Protein AF-A0A935MCR6-F1 (afdb_monomer)

pLDDT: mean 93.52, std 12.35, range [34.12, 98.81]

Structure (mmCIF, N/CA/C/O backbone):
data_AF-A0A935MCR6-F1
#
_entry.id   AF-A0A935MCR6-F1
#
loop_
_atom_site.group_PDB
_atom_site.id
_atom_site.type_symbol
_atom_site.label_atom_id
_atom_site.label_alt_id
_atom_site.label_comp_id
_atom_site.label_asym_id
_atom_site.label_entity_id
_atom_site.label_seq_id
_atom_site.pdbx_PDB_ins_code
_atom_site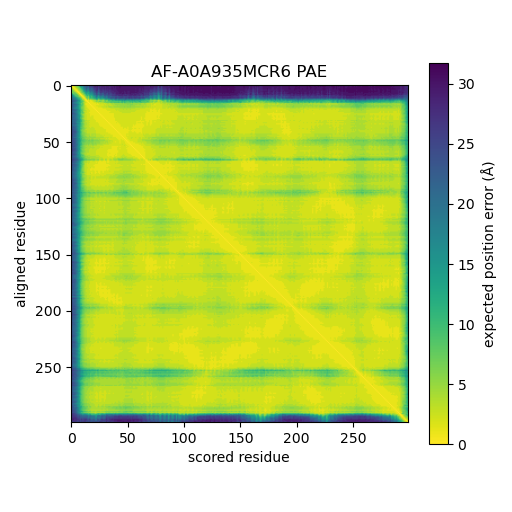.Cartn_x
_atom_site.Cartn_y
_atom_site.Cartn_z
_atom_site.occupancy
_atom_site.B_iso_or_equiv
_atom_site.auth_seq_id
_atom_site.auth_comp_id
_atom_site.auth_asym_id
_atom_site.auth_atom_id
_atom_site.pdbx_PDB_model_num
ATOM 1 N N . MET A 1 1 ? -34.757 20.351 48.598 1.00 38.97 1 MET A N 1
ATOM 2 C CA . MET A 1 1 ? -33.778 20.929 47.652 1.00 38.97 1 MET A CA 1
ATOM 3 C C . MET A 1 1 ? -32.660 19.917 47.466 1.00 38.97 1 MET A C 1
ATOM 5 O O . MET A 1 1 ? -31.858 19.755 48.370 1.00 38.97 1 MET A O 1
ATOM 9 N N . SER A 1 2 ? -32.675 19.168 46.364 1.00 40.00 2 SER A N 1
ATOM 10 C CA . SER A 1 2 ? -31.616 18.219 46.004 1.00 40.00 2 SER A CA 1
ATOM 11 C C . SER A 1 2 ? -31.017 18.695 44.687 1.00 40.00 2 SER A C 1
ATOM 13 O O . SER A 1 2 ? -31.717 18.836 43.686 1.00 40.00 2 SER A O 1
ATOM 15 N N . THR A 1 3 ? -29.747 19.061 44.753 1.00 42.31 3 THR A N 1
ATOM 16 C CA . THR A 1 3 ? -28.944 19.625 43.677 1.00 42.31 3 THR A CA 1
ATOM 17 C C . THR A 1 3 ? -28.541 18.499 42.728 1.00 42.31 3 THR A C 1
ATOM 19 O O . THR A 1 3 ? -27.714 17.659 43.070 1.00 42.31 3 THR A O 1
ATOM 22 N N . LEU A 1 4 ? -29.130 18.476 41.532 1.00 44.44 4 LEU A N 1
ATOM 23 C CA . LEU A 1 4 ? -28.637 17.685 40.407 1.00 44.44 4 LEU A CA 1
ATOM 24 C C . LEU A 1 4 ? -27.356 18.344 39.888 1.00 44.44 4 LEU A C 1
ATOM 26 O O . LEU A 1 4 ? -27.394 19.293 39.106 1.00 44.44 4 LEU A O 1
ATOM 30 N N . THR A 1 5 ? -26.208 17.852 40.339 1.00 44.12 5 THR A N 1
ATOM 31 C CA . THR A 1 5 ? -24.904 18.158 39.750 1.00 44.12 5 THR A CA 1
ATOM 32 C C . THR A 1 5 ? -24.816 17.468 38.390 1.00 44.12 5 THR A C 1
ATOM 34 O O . THR A 1 5 ? -24.338 16.347 38.251 1.00 44.12 5 THR A O 1
ATOM 37 N N . SER A 1 6 ? -25.317 18.151 37.364 1.00 44.03 6 SER A N 1
ATOM 38 C CA . SER A 1 6 ? -25.025 17.849 35.967 1.00 44.03 6 SER A CA 1
ATOM 39 C C . SER A 1 6 ? -23.536 18.103 35.722 1.00 44.03 6 SER A C 1
ATOM 41 O O . SER A 1 6 ? -23.112 19.243 35.528 1.00 44.03 6 SER A O 1
ATOM 43 N N . THR A 1 7 ? -22.725 17.048 35.725 1.00 43.50 7 THR A N 1
ATOM 44 C CA . THR A 1 7 ? -21.371 17.081 35.166 1.00 43.50 7 THR A CA 1
ATOM 45 C C . THR A 1 7 ? -21.481 17.241 33.652 1.00 43.50 7 THR A C 1
ATOM 47 O O . THR A 1 7 ? -21.531 16.257 32.917 1.00 43.50 7 THR A O 1
ATOM 50 N N . ILE A 1 8 ? -21.547 18.485 33.175 1.00 45.62 8 ILE A N 1
ATOM 51 C CA . ILE A 1 8 ? -21.357 18.797 31.758 1.00 45.62 8 ILE A CA 1
ATOM 52 C C . ILE A 1 8 ? -19.881 18.524 31.470 1.00 45.62 8 ILE A C 1
ATOM 54 O O . ILE A 1 8 ? -19.007 19.325 31.806 1.00 45.62 8 ILE A O 1
ATOM 58 N N . SER A 1 9 ? -19.584 17.346 30.922 1.00 52.16 9 SER A N 1
ATOM 59 C CA . SER A 1 9 ? -18.250 17.037 30.424 1.00 52.16 9 SER A CA 1
ATOM 60 C C . SER A 1 9 ? -17.915 18.056 29.345 1.00 52.16 9 SER A C 1
ATOM 62 O O . SER A 1 9 ? -18.601 18.145 28.327 1.00 52.16 9 SER A O 1
ATOM 64 N N . ASN A 1 10 ? -16.868 18.834 29.594 1.00 48.91 10 ASN A N 1
ATOM 65 C CA . ASN A 1 10 ? -16.360 19.884 28.724 1.00 48.91 10 ASN A CA 1
ATOM 66 C C . ASN A 1 10 ? -15.642 19.247 27.514 1.00 48.91 10 ASN A C 1
ATOM 68 O O . ASN A 1 10 ? -14.428 19.383 27.340 1.00 48.91 10 ASN A O 1
ATOM 72 N N . GLU A 1 11 ? -16.359 18.440 26.725 1.00 56.47 11 GLU A N 1
ATOM 73 C CA . GLU A 1 11 ? -15.814 17.854 25.507 1.00 56.47 11 GLU A CA 1
ATOM 74 C C . GLU A 1 11 ? -15.595 18.979 24.500 1.00 56.47 11 GLU A C 1
ATOM 76 O O . GLU A 1 11 ? -16.528 19.525 23.915 1.00 56.47 11 GLU A O 1
ATOM 81 N N . LYS A 1 12 ? -14.326 19.364 24.341 1.00 64.75 12 LYS A N 1
ATOM 82 C CA . LYS A 1 12 ? -13.881 20.349 23.354 1.00 64.75 12 LYS A CA 1
ATOM 83 C C . LYS A 1 12 ? -14.446 19.968 21.982 1.00 64.75 12 LYS A C 1
ATOM 85 O O . LYS A 1 12 ? -14.396 18.796 21.608 1.00 64.75 12 LYS A O 1
ATOM 90 N N . GLY A 1 13 ? -14.914 20.951 21.209 1.00 74.69 13 GLY A N 1
ATOM 91 C CA . GLY A 1 13 ? -15.625 20.725 19.939 1.00 74.69 13 GLY A CA 1
ATOM 92 C C . GLY A 1 13 ? -14.913 19.801 18.938 1.00 74.69 13 GLY A C 1
ATOM 93 O O . GLY A 1 13 ? -15.570 19.102 18.174 1.00 74.69 13 GLY A O 1
ATOM 94 N N . PHE A 1 14 ? -13.581 19.711 18.993 1.00 78.56 14 PHE A N 1
ATOM 95 C CA . PHE A 1 14 ? -12.801 18.778 18.177 1.00 78.56 14 PHE A CA 1
ATOM 96 C C . PHE A 1 14 ? -13.081 17.297 18.490 1.00 78.56 14 PHE A C 1
ATOM 98 O O . PHE A 1 14 ? -13.250 16.495 17.574 1.00 78.56 14 PHE A O 1
ATOM 105 N N . SER A 1 15 ? -13.194 16.925 19.768 1.00 84.00 15 SER A N 1
ATOM 106 C CA . SER A 1 15 ? -13.527 15.548 20.159 1.00 84.00 15 SER A CA 1
ATOM 107 C C . SER A 1 15 ? -14.945 15.172 19.730 1.00 84.00 15 SER A C 1
ATOM 109 O O . SER A 1 15 ? -15.177 14.046 19.293 1.00 84.00 15 SER A O 1
ATOM 111 N N . VAL A 1 16 ? -15.877 16.127 19.792 1.00 89.19 16 VAL A N 1
ATOM 112 C CA . VAL A 1 16 ? -17.258 15.947 19.317 1.00 89.19 16 VAL A CA 1
ATOM 113 C C . VAL A 1 16 ? -17.285 15.715 17.804 1.00 89.19 16 VAL A C 1
ATOM 115 O O . VAL A 1 16 ? -17.948 14.790 17.338 1.00 89.19 16 VAL A O 1
ATOM 118 N N . PHE A 1 17 ? -16.515 16.489 17.030 1.00 91.94 17 PHE A N 1
ATOM 119 C CA . PHE A 1 17 ? -16.400 16.289 15.583 1.00 91.94 17 PHE A CA 1
ATOM 120 C C . PHE A 1 17 ? -15.866 14.894 15.232 1.00 91.94 17 PHE A C 1
ATOM 122 O O . PHE A 1 17 ? -16.460 14.212 14.400 1.00 91.94 17 PHE A O 1
ATOM 129 N N . ILE A 1 18 ? -14.802 14.435 15.905 1.00 92.94 18 ILE A N 1
ATOM 130 C CA . ILE A 1 18 ? -14.232 13.095 15.684 1.00 92.94 18 ILE A CA 1
ATOM 131 C C . ILE A 1 18 ? -15.264 11.996 15.941 1.00 92.94 18 ILE A C 1
ATOM 133 O O . ILE A 1 18 ? -15.354 11.041 15.170 1.00 92.94 18 ILE A O 1
ATOM 137 N N . LYS A 1 19 ? -16.059 12.127 17.007 1.00 91.69 19 LYS A N 1
ATOM 138 C CA . LYS A 1 19 ? -17.107 11.154 17.336 1.00 91.69 19 LYS A CA 1
ATOM 139 C C . LYS A 1 19 ? -18.202 11.093 16.274 1.00 91.69 19 LYS A C 1
ATOM 141 O O . LYS A 1 19 ? -18.659 10.003 15.946 1.00 91.69 19 LYS A O 1
ATOM 146 N N . ASN A 1 20 ? -18.573 12.238 15.706 1.00 94.38 20 ASN A N 1
ATOM 147 C CA . ASN A 1 20 ? -19.617 12.320 14.684 1.00 94.38 20 ASN A CA 1
ATOM 148 C C . ASN A 1 20 ? -19.117 11.955 13.275 1.00 94.38 20 ASN A C 1
ATOM 150 O O . ASN A 1 20 ? -19.898 11.480 12.452 1.00 94.38 20 ASN A O 1
ATOM 154 N N . HIS A 1 21 ? -17.825 12.145 12.988 1.00 95.88 21 HIS A N 1
ATOM 155 C CA . HIS A 1 21 ? -17.242 11.949 11.655 1.00 95.88 21 HIS A CA 1
ATOM 156 C C . HIS A 1 21 ? -15.914 11.165 11.679 1.00 95.88 21 HIS A C 1
ATOM 158 O O . HIS A 1 21 ? -14.908 11.629 11.136 1.00 95.88 21 HIS A O 1
ATOM 164 N N . PRO A 1 22 ? -15.881 9.942 12.241 1.00 96.50 22 PRO A N 1
ATOM 165 C CA . PRO A 1 22 ? -14.632 9.238 12.534 1.00 96.50 22 PRO A CA 1
ATOM 166 C C . PRO A 1 22 ? -13.792 8.911 11.294 1.00 96.50 22 PRO A C 1
ATOM 168 O O . PRO A 1 22 ? -12.571 9.043 11.335 1.00 96.50 22 PRO A O 1
ATOM 171 N N . LEU A 1 23 ? -14.422 8.519 10.179 1.00 97.69 23 LEU A N 1
ATOM 172 C CA . LEU A 1 23 ? -13.715 8.253 8.919 1.00 97.69 23 LEU A CA 1
ATOM 173 C C . LEU A 1 23 ? -13.115 9.531 8.319 1.00 97.69 23 LEU A C 1
ATOM 175 O O . LEU A 1 23 ? -11.964 9.522 7.895 1.00 97.69 23 LEU A O 1
ATOM 179 N N . VAL A 1 24 ? -13.863 10.636 8.325 1.00 97.62 24 VAL A N 1
ATOM 180 C CA . VAL A 1 24 ? -13.385 11.925 7.800 1.00 97.62 24 VAL A CA 1
ATOM 181 C C . VAL A 1 24 ? -12.218 12.434 8.641 1.00 97.62 24 VAL A C 1
ATOM 183 O O . VAL A 1 24 ? -11.172 12.774 8.095 1.00 97.62 24 VAL A O 1
ATOM 186 N N . SER A 1 25 ? -12.354 12.426 9.971 1.00 97.81 25 SER A N 1
ATOM 187 C CA . SER A 1 25 ? -11.266 12.813 10.874 1.00 97.81 25 SER A CA 1
ATOM 188 C C . SER A 1 25 ? -10.028 11.943 10.688 1.00 97.81 25 SER A C 1
ATOM 190 O O . SER A 1 25 ? -8.916 12.462 10.674 1.00 97.81 25 SER A O 1
ATOM 192 N N . TYR A 1 26 ? -10.216 10.636 10.504 1.00 98.50 26 TYR A N 1
ATOM 193 C CA . TYR A 1 26 ? -9.127 9.712 10.223 1.00 98.50 26 TYR A CA 1
ATOM 194 C C . TYR A 1 26 ? -8.369 10.081 8.943 1.00 98.50 26 TYR A C 1
ATOM 196 O O . TYR A 1 26 ? -7.151 10.221 8.999 1.00 98.50 26 TYR A O 1
ATOM 204 N N . PHE A 1 27 ? -9.058 10.285 7.815 1.00 98.50 27 PHE A N 1
ATOM 205 C CA . PHE A 1 27 ? -8.387 10.622 6.554 1.00 98.50 27 PHE A CA 1
ATOM 206 C C . PHE A 1 27 ? -7.700 11.991 6.611 1.00 98.50 27 PHE A C 1
ATOM 208 O O . PHE A 1 27 ? -6.567 12.104 6.151 1.00 98.50 27 PHE A O 1
ATOM 215 N N . ILE A 1 28 ? -8.321 13.000 7.238 1.00 98.00 28 ILE A N 1
ATOM 216 C CA . ILE A 1 28 ? -7.693 14.317 7.450 1.00 98.00 28 ILE A CA 1
ATOM 217 C C . ILE A 1 28 ? -6.384 14.171 8.232 1.00 98.00 28 ILE A C 1
ATOM 219 O O . ILE A 1 28 ? -5.365 14.731 7.835 1.00 98.00 28 ILE A O 1
ATOM 223 N N . LEU A 1 29 ? -6.392 13.401 9.324 1.00 97.81 29 LEU A N 1
ATOM 224 C CA . LEU A 1 29 ? -5.195 13.169 10.133 1.00 97.81 29 LEU A CA 1
ATOM 225 C C . LEU A 1 29 ? -4.149 12.338 9.379 1.00 97.81 29 LEU A C 1
ATOM 227 O O . LEU A 1 29 ? -2.972 12.678 9.416 1.00 97.81 29 LEU A O 1
ATOM 231 N N . ALA A 1 30 ? -4.558 11.281 8.673 1.00 98.06 30 ALA A N 1
ATOM 232 C CA . ALA A 1 30 ? -3.647 10.410 7.931 1.00 98.06 30 ALA A CA 1
ATOM 233 C C . ALA A 1 30 ? -2.907 11.166 6.817 1.00 98.06 30 ALA A C 1
ATOM 235 O O . ALA A 1 30 ? -1.700 10.988 6.649 1.00 98.06 30 ALA A O 1
ATOM 236 N N . TYR A 1 31 ? -3.621 12.036 6.095 1.00 98.44 31 TYR A N 1
ATOM 237 C CA . TYR A 1 31 ? -3.049 12.924 5.086 1.00 98.44 31 TYR A CA 1
ATOM 238 C C . TYR A 1 31 ? -2.179 13.991 5.738 1.00 98.44 31 TYR A C 1
ATOM 240 O O . TYR A 1 31 ? -0.998 14.079 5.431 1.00 98.44 31 TYR A O 1
ATOM 248 N N . GLY A 1 32 ? -2.734 14.761 6.678 1.00 97.94 32 GLY A N 1
ATOM 249 C CA . GLY A 1 32 ? -2.037 15.890 7.288 1.00 97.94 32 GLY A CA 1
ATOM 250 C C . GLY A 1 32 ? -0.722 15.495 7.956 1.00 97.94 32 GLY A C 1
ATOM 251 O O . GLY A 1 32 ? 0.277 16.182 7.772 1.00 97.94 32 GLY A O 1
ATOM 252 N N . VAL A 1 33 ? -0.695 14.371 8.680 1.00 97.62 33 VAL A N 1
ATOM 253 C CA . VAL A 1 33 ? 0.521 13.884 9.348 1.00 97.62 33 VAL A CA 1
ATOM 254 C C . VAL A 1 33 ? 1.581 13.473 8.329 1.00 97.62 33 VAL A C 1
ATOM 256 O O . VAL A 1 33 ? 2.709 13.953 8.417 1.00 97.62 33 VAL A O 1
ATOM 259 N N . MET A 1 34 ? 1.237 12.635 7.347 1.00 96.94 34 MET A N 1
ATOM 260 C CA . MET A 1 34 ? 2.221 12.195 6.355 1.00 96.94 34 MET A CA 1
ATOM 261 C C . MET A 1 34 ? 2.715 13.368 5.497 1.00 96.94 34 MET A C 1
ATOM 263 O O . MET A 1 34 ? 3.923 13.540 5.337 1.00 96.94 34 MET A O 1
ATOM 267 N N . TRP A 1 35 ? 1.798 14.211 5.009 1.00 98.00 35 TRP A N 1
ATOM 268 C CA . TRP A 1 35 ? 2.110 15.352 4.144 1.00 98.00 35 TRP A CA 1
ATOM 269 C C . TRP A 1 35 ? 3.002 16.366 4.860 1.00 98.00 35 TRP A C 1
ATOM 271 O O . TRP A 1 35 ? 3.917 16.916 4.254 1.00 98.00 35 TRP A O 1
ATOM 281 N N . PHE A 1 36 ? 2.787 16.572 6.162 1.00 97.62 36 PHE A N 1
ATOM 282 C CA . PHE A 1 36 ? 3.664 17.397 6.985 1.00 97.62 36 PHE A CA 1
ATOM 283 C C . PHE A 1 36 ? 5.090 16.833 7.026 1.00 97.62 36 PHE A C 1
ATOM 285 O O . PHE A 1 36 ? 6.040 17.557 6.728 1.00 97.62 36 PHE A O 1
ATOM 292 N N . PHE A 1 37 ? 5.256 15.545 7.340 1.00 97.81 37 PHE A N 1
ATOM 293 C CA . PHE A 1 37 ? 6.587 14.951 7.492 1.00 97.81 37 PHE A CA 1
ATOM 294 C C . PHE A 1 37 ? 7.361 14.820 6.179 1.00 97.81 37 PHE A C 1
ATOM 296 O O . PHE A 1 37 ? 8.581 14.975 6.199 1.00 97.81 37 PHE A O 1
ATOM 303 N N . ILE A 1 38 ? 6.687 14.582 5.051 1.00 97.62 38 ILE A N 1
ATOM 304 C CA . ILE A 1 38 ? 7.342 14.492 3.736 1.00 97.62 38 ILE A CA 1
ATOM 305 C C . ILE A 1 38 ? 7.599 15.862 3.092 1.00 97.62 38 ILE A C 1
ATOM 307 O O . ILE A 1 38 ? 8.404 15.963 2.171 1.00 97.62 38 ILE A O 1
ATOM 311 N N . SER A 1 39 ? 6.959 16.933 3.580 1.00 97.81 39 SER A N 1
ATOM 312 C CA . SER A 1 39 ? 7.053 18.267 2.975 1.00 97.81 39 SER A CA 1
ATOM 313 C C . SER A 1 39 ? 8.479 18.803 2.787 1.00 97.81 39 SER A C 1
ATOM 315 O O . SER A 1 39 ? 8.701 19.412 1.743 1.00 97.81 39 SER A O 1
ATOM 317 N N . PRO A 1 40 ? 9.476 18.550 3.667 1.00 98.00 40 PRO A N 1
ATOM 318 C CA . PRO A 1 40 ? 10.849 18.969 3.394 1.00 98.00 40 PRO A CA 1
ATOM 319 C C . PRO A 1 40 ? 11.410 18.346 2.109 1.00 98.00 40 PRO A C 1
ATOM 321 O O . PRO A 1 40 ? 11.999 19.051 1.300 1.00 98.00 40 PRO A O 1
ATOM 324 N N . MET A 1 41 ? 11.155 17.058 1.858 1.00 97.94 41 MET A N 1
ATOM 325 C CA . MET A 1 41 ? 11.594 16.405 0.617 1.00 97.94 41 MET A CA 1
ATOM 326 C C . MET A 1 41 ? 10.917 17.006 -0.617 1.00 97.94 41 MET A C 1
ATOM 328 O O . MET A 1 41 ? 11.538 17.110 -1.667 1.00 97.94 41 MET A O 1
ATOM 332 N N . VAL A 1 42 ? 9.652 17.418 -0.496 1.00 97.75 42 VAL A N 1
ATOM 333 C CA . VAL A 1 42 ? 8.924 18.089 -1.584 1.00 97.75 42 VAL A CA 1
ATOM 334 C C . VAL A 1 42 ? 9.485 19.488 -1.843 1.00 97.75 42 VAL A C 1
ATOM 336 O O . VAL A 1 42 ? 9.631 19.881 -2.993 1.00 97.75 42 VAL A O 1
ATOM 339 N N . ILE A 1 43 ? 9.818 20.239 -0.791 1.00 97.81 43 ILE A N 1
ATOM 340 C CA . ILE A 1 43 ? 10.432 21.571 -0.894 1.00 97.81 43 ILE A CA 1
ATOM 341 C C . ILE A 1 43 ? 11.770 21.494 -1.640 1.00 97.81 43 ILE A C 1
ATOM 343 O O . ILE A 1 43 ? 12.019 22.324 -2.514 1.00 97.81 43 ILE A O 1
ATOM 347 N N . ASP A 1 44 ? 12.588 20.491 -1.319 1.00 96.75 44 ASP A N 1
ATOM 348 C CA . ASP A 1 44 ? 13.874 20.239 -1.976 1.00 96.75 44 ASP A CA 1
ATOM 349 C C . ASP A 1 44 ? 13.687 19.826 -3.442 1.00 96.75 44 ASP A C 1
ATOM 351 O O . ASP A 1 44 ? 14.284 20.413 -4.339 1.00 96.75 44 ASP A O 1
ATOM 355 N N . ALA A 1 45 ? 12.777 18.881 -3.704 1.00 95.81 45 ALA A N 1
ATOM 356 C CA . ALA A 1 45 ? 12.496 18.374 -5.048 1.00 95.81 45 ALA A CA 1
ATOM 357 C C . ALA A 1 45 ? 11.895 19.424 -5.999 1.00 95.81 45 ALA A C 1
ATOM 359 O O . ALA A 1 45 ? 12.073 19.333 -7.210 1.00 95.81 45 ALA A O 1
ATOM 360 N N . LEU A 1 46 ? 11.186 20.420 -5.460 1.00 96.19 46 LEU A N 1
ATOM 361 C CA . LEU A 1 46 ? 10.669 21.570 -6.208 1.00 96.19 46 LEU A CA 1
ATOM 362 C C . LEU A 1 46 ? 11.674 22.733 -6.296 1.00 96.19 46 LEU A C 1
ATOM 364 O O . LEU A 1 46 ? 11.301 23.815 -6.747 1.00 96.19 46 LEU A O 1
ATOM 368 N N . GLU A 1 47 ? 12.913 22.533 -5.839 1.00 96.25 47 GLU A N 1
ATOM 369 C CA . GLU A 1 47 ? 13.995 23.526 -5.837 1.00 96.25 47 GLU A CA 1
ATOM 370 C C . GLU A 1 47 ? 13.642 24.825 -5.080 1.00 96.25 47 GLU A C 1
ATOM 372 O O . GLU A 1 47 ? 14.180 25.899 -5.352 1.00 96.25 47 GLU A O 1
ATOM 377 N N . LEU A 1 48 ? 12.730 24.748 -4.100 1.00 97.00 48 LEU A N 1
ATOM 378 C CA . LEU A 1 48 ? 12.264 25.912 -3.336 1.00 97.00 48 LEU A CA 1
ATOM 379 C C . LEU A 1 48 ? 13.227 26.289 -2.204 1.00 97.00 48 LEU A C 1
ATOM 381 O O . LEU A 1 48 ? 13.372 27.468 -1.877 1.00 97.00 48 LEU A O 1
ATOM 385 N N . ALA A 1 49 ? 13.861 25.294 -1.582 1.00 97.19 49 ALA A N 1
ATOM 386 C CA . ALA A 1 49 ? 14.934 25.473 -0.611 1.00 97.19 49 ALA A CA 1
ATOM 387 C C . ALA A 1 49 ? 15.744 24.179 -0.484 1.00 97.19 49 ALA A C 1
ATOM 389 O O . ALA A 1 49 ? 15.162 23.099 -0.458 1.00 97.19 49 ALA A O 1
ATOM 390 N N . ALA A 1 50 ? 17.064 24.300 -0.332 1.00 96.00 50 ALA A N 1
ATOM 391 C CA . ALA A 1 50 ? 17.929 23.148 -0.106 1.00 96.00 50 ALA A CA 1
ATOM 392 C C . ALA A 1 50 ? 17.647 22.514 1.264 1.00 96.00 50 ALA A C 1
ATOM 394 O O . ALA A 1 50 ? 17.700 23.196 2.296 1.00 96.00 50 ALA A O 1
ATOM 395 N N . VAL A 1 51 ? 17.392 21.207 1.281 1.00 96.62 51 VAL A N 1
ATOM 396 C CA . VAL A 1 51 ? 17.148 20.447 2.511 1.00 96.62 51 VAL A CA 1
ATOM 397 C C . VAL A 1 51 ? 18.345 19.551 2.833 1.00 96.62 51 VAL A C 1
ATOM 399 O O . VAL A 1 51 ? 18.781 18.774 1.988 1.00 96.62 51 VAL A O 1
ATOM 402 N N . PRO A 1 52 ? 18.896 19.607 4.063 1.00 96.88 52 PRO A N 1
ATOM 403 C CA . PRO A 1 52 ? 19.993 18.728 4.452 1.00 96.88 52 PRO A CA 1
ATOM 404 C C . PRO A 1 52 ? 19.620 17.247 4.320 1.00 96.88 52 PRO A C 1
ATOM 406 O O . PRO A 1 52 ? 18.528 16.844 4.724 1.00 96.88 52 PRO A O 1
ATOM 409 N N . GLU A 1 53 ? 20.561 16.418 3.865 1.00 95.12 53 GLU A N 1
ATOM 410 C CA . GLU A 1 53 ? 20.355 14.975 3.657 1.00 95.12 53 GLU A CA 1
ATOM 411 C C . GLU A 1 53 ? 19.798 14.270 4.905 1.00 95.12 53 GLU A C 1
ATOM 413 O O . GLU A 1 53 ? 18.855 13.489 4.816 1.00 95.12 53 GLU A O 1
ATOM 418 N N . ALA A 1 54 ? 20.304 14.616 6.094 1.00 97.12 54 ALA A N 1
ATOM 419 C CA . ALA A 1 54 ? 19.809 14.069 7.357 1.00 97.12 54 ALA A CA 1
ATOM 420 C C . ALA A 1 54 ? 18.322 14.384 7.611 1.00 97.12 54 ALA A C 1
ATOM 422 O O . ALA A 1 54 ? 17.595 13.544 8.142 1.00 97.12 54 ALA A O 1
ATOM 423 N N . LEU A 1 55 ? 17.858 15.579 7.223 1.00 97.00 55 LEU A N 1
ATOM 424 C CA . LEU A 1 55 ? 16.450 15.958 7.334 1.00 97.00 55 LEU A CA 1
ATOM 425 C C . LEU A 1 55 ? 15.608 15.254 6.263 1.00 97.00 55 LEU A C 1
ATOM 427 O O . LEU A 1 55 ? 14.526 14.779 6.585 1.00 97.00 55 LEU A O 1
ATOM 431 N N . SER A 1 56 ? 16.121 15.111 5.038 1.00 96.19 56 SER A N 1
ATOM 432 C CA . SER A 1 56 ? 15.465 14.343 3.969 1.00 96.19 56 SER A CA 1
ATOM 433 C C . SER A 1 56 ? 15.261 12.874 4.371 1.00 96.19 56 SER A C 1
ATOM 435 O O . SER A 1 56 ? 14.149 12.347 4.304 1.00 96.19 56 SER A O 1
ATOM 437 N N . PHE A 1 57 ? 16.295 12.237 4.927 1.00 95.62 57 PHE A N 1
ATOM 438 C CA . PHE A 1 57 ? 16.207 10.875 5.454 1.00 95.62 57 PHE A CA 1
ATOM 439 C C . PHE A 1 57 ? 15.206 10.760 6.614 1.00 95.62 57 PHE A C 1
ATOM 441 O O . PHE A 1 57 ? 14.382 9.843 6.639 1.00 95.62 57 PHE A O 1
ATOM 448 N N . ALA A 1 58 ? 15.223 11.707 7.560 1.00 97.06 58 ALA A N 1
ATOM 449 C CA . ALA A 1 58 ? 14.245 11.738 8.645 1.00 97.06 58 ALA A CA 1
ATOM 450 C C . ALA A 1 58 ? 12.812 11.908 8.114 1.00 97.06 58 ALA A C 1
ATOM 452 O O . ALA A 1 58 ? 11.907 11.212 8.572 1.00 97.06 58 ALA A O 1
ATOM 453 N N . SER A 1 59 ? 12.604 12.776 7.123 1.00 96.81 59 SER A N 1
ATOM 454 C CA . SER A 1 59 ? 11.321 12.963 6.444 1.00 96.81 59 SER A CA 1
ATOM 455 C C . SER A 1 59 ? 10.827 11.686 5.775 1.00 96.81 59 SER A C 1
ATOM 457 O O . SER A 1 59 ? 9.662 11.331 5.955 1.00 96.81 59 SER A O 1
ATOM 459 N N . PHE A 1 60 ? 11.697 10.951 5.080 1.00 95.50 60 PHE A N 1
ATOM 460 C CA . PHE A 1 60 ? 11.360 9.653 4.493 1.00 95.50 60 PHE A CA 1
ATOM 461 C C . PHE A 1 60 ? 10.901 8.649 5.561 1.00 95.50 60 PHE A C 1
ATOM 463 O O . PHE A 1 60 ? 9.814 8.079 5.455 1.00 95.50 60 PHE A O 1
ATOM 470 N N . VAL A 1 61 ? 11.682 8.473 6.632 1.00 95.31 61 VAL A N 1
ATOM 471 C CA . VAL A 1 61 ? 11.359 7.517 7.706 1.00 95.31 61 VAL A CA 1
ATOM 472 C C . VAL A 1 61 ? 10.066 7.904 8.427 1.00 95.31 61 VAL A C 1
ATOM 474 O O . VAL A 1 61 ? 9.194 7.061 8.640 1.00 95.31 61 VAL A O 1
ATOM 477 N N . LEU A 1 62 ? 9.919 9.179 8.796 1.00 96.12 62 LEU A N 1
ATOM 478 C CA . LEU A 1 62 ? 8.761 9.666 9.542 1.00 96.12 62 LEU A CA 1
ATOM 479 C C . LEU A 1 62 ? 7.493 9.627 8.692 1.00 96.12 62 LEU A C 1
ATOM 481 O O . LEU A 1 62 ? 6.475 9.161 9.183 1.00 96.12 62 LEU A O 1
ATOM 485 N N . SER A 1 63 ? 7.537 10.042 7.426 1.00 95.38 63 SER A N 1
ATOM 486 C CA . SER A 1 63 ? 6.363 9.979 6.539 1.00 95.38 63 SER A CA 1
ATOM 487 C C . SER A 1 63 ? 5.922 8.546 6.226 1.00 95.38 63 SER A C 1
ATOM 489 O O . SER A 1 63 ? 4.726 8.291 6.104 1.00 95.38 63 SER A O 1
ATOM 491 N N . SER A 1 64 ? 6.865 7.599 6.180 1.00 92.75 64 SER A N 1
ATOM 492 C CA . SER A 1 64 ? 6.581 6.174 5.957 1.00 92.75 64 SER A CA 1
ATOM 493 C C . SER A 1 64 ? 5.992 5.464 7.186 1.00 92.75 64 SER A C 1
ATOM 495 O O . SER A 1 64 ? 5.355 4.420 7.061 1.00 92.75 64 SER A O 1
ATOM 497 N N . LEU A 1 65 ? 6.214 6.001 8.390 1.00 92.19 65 LEU A N 1
ATOM 498 C CA . LEU A 1 65 ? 5.745 5.420 9.656 1.00 92.19 65 LEU A CA 1
ATOM 499 C C . LEU A 1 65 ? 4.544 6.157 10.255 1.00 92.19 65 LEU A C 1
ATOM 501 O O . LEU A 1 65 ? 3.722 5.563 10.960 1.00 92.19 65 LEU A O 1
ATOM 505 N N . LEU A 1 66 ? 4.471 7.466 10.026 1.00 88.31 66 LEU A N 1
ATOM 506 C CA . LEU A 1 66 ? 3.539 8.380 10.661 1.00 88.31 66 LEU A CA 1
ATOM 507 C C . LEU A 1 66 ? 2.543 8.877 9.616 1.00 88.31 66 LEU A C 1
ATOM 509 O O . LEU A 1 66 ? 2.863 9.628 8.702 1.00 88.31 66 LEU A O 1
ATOM 513 N N . GLY A 1 67 ? 1.295 8.465 9.786 1.00 89.50 67 GLY A N 1
ATOM 514 C CA . GLY A 1 67 ? 0.189 8.873 8.934 1.00 89.50 67 GLY A CA 1
ATOM 515 C C . GLY A 1 67 ? -1.023 8.006 9.245 1.00 89.50 67 GLY A C 1
ATOM 516 O O . GLY A 1 67 ? -1.676 8.250 10.265 1.00 89.50 67 GLY A O 1
ATOM 517 N N . PRO A 1 68 ? -1.308 6.960 8.453 1.00 97.44 68 PRO A N 1
ATOM 518 C CA . PRO A 1 68 ? -2.490 6.122 8.639 1.00 97.44 68 PRO A CA 1
ATOM 519 C C . PRO A 1 68 ? -2.549 5.440 10.012 1.00 97.44 68 PRO A C 1
ATOM 521 O O . PRO A 1 68 ? -3.582 5.509 10.679 1.00 97.44 68 PRO A O 1
ATOM 524 N N . THR A 1 69 ? -1.468 4.810 10.480 1.00 97.12 69 THR A N 1
ATOM 525 C CA . THR A 1 69 ? -1.469 4.120 11.781 1.00 97.12 69 THR A CA 1
ATOM 526 C C . THR A 1 69 ? -1.650 5.097 12.941 1.00 97.12 69 THR A C 1
ATOM 528 O O . THR A 1 69 ? -2.495 4.873 13.809 1.00 97.12 69 THR A O 1
ATOM 531 N N . VAL A 1 70 ? -0.928 6.221 12.944 1.00 96.81 70 VAL A N 1
ATOM 532 C CA . VAL A 1 70 ? -1.048 7.252 13.993 1.00 96.81 70 VAL A CA 1
ATOM 533 C C . VAL A 1 70 ? -2.460 7.836 14.029 1.00 96.81 70 VAL A C 1
ATOM 535 O O . VAL A 1 70 ? -3.054 7.932 15.105 1.00 96.81 70 VAL A O 1
ATOM 538 N N . ALA A 1 71 ? -3.034 8.157 12.867 1.00 98.12 71 ALA A N 1
ATOM 539 C CA . ALA A 1 71 ? -4.407 8.636 12.761 1.00 98.12 71 ALA A CA 1
ATOM 540 C C . ALA A 1 71 ? -5.412 7.615 13.317 1.00 98.12 71 ALA A C 1
ATOM 542 O O . ALA A 1 71 ? -6.321 7.984 14.062 1.00 98.12 71 ALA A O 1
ATOM 543 N N . ALA A 1 72 ? -5.226 6.324 13.022 1.00 98.00 72 ALA A N 1
ATOM 544 C CA . ALA A 1 72 ? -6.075 5.266 13.560 1.00 98.00 72 ALA A CA 1
ATOM 545 C C . ALA A 1 72 ? -5.989 5.168 15.083 1.00 98.00 72 ALA A C 1
ATOM 547 O O . ALA A 1 72 ? -7.030 5.092 15.736 1.00 98.00 72 ALA A O 1
ATOM 548 N N . PHE A 1 73 ? -4.790 5.211 15.668 1.00 98.06 73 PHE A N 1
ATOM 549 C CA . PHE A 1 73 ? -4.628 5.211 17.124 1.00 98.06 73 PHE A CA 1
ATOM 550 C C . PHE A 1 73 ? -5.257 6.441 17.770 1.00 98.06 73 PHE A C 1
ATOM 552 O O . PHE A 1 73 ? -5.961 6.301 18.770 1.00 98.06 73 PHE A O 1
ATOM 559 N N . TRP A 1 74 ? -5.062 7.622 17.182 1.00 97.19 74 TRP A N 1
ATOM 560 C CA . TRP A 1 74 ? -5.630 8.863 17.696 1.00 97.19 74 TRP A CA 1
ATOM 561 C C . TRP A 1 74 ? -7.156 8.814 17.706 1.00 97.19 74 TRP A C 1
ATOM 563 O O . TRP A 1 74 ? -7.782 9.005 18.750 1.00 97.19 74 TRP A O 1
ATOM 573 N N . VAL A 1 75 ? -7.770 8.523 16.557 1.00 98.12 75 VAL A N 1
ATOM 574 C CA . VAL A 1 75 ? -9.231 8.480 16.438 1.00 98.12 75 VAL A CA 1
ATOM 575 C C . VAL A 1 75 ? -9.802 7.363 17.310 1.00 98.12 75 VAL A C 1
ATOM 577 O O . VAL A 1 75 ? -10.758 7.595 18.043 1.00 98.12 75 VAL A O 1
ATOM 580 N N . THR A 1 76 ? -9.178 6.183 17.331 1.00 97.75 76 THR A N 1
ATOM 581 C CA . THR A 1 76 ? -9.593 5.088 18.225 1.00 97.75 76 THR A CA 1
ATOM 582 C C . THR A 1 76 ? -9.499 5.494 19.696 1.00 97.75 76 THR A C 1
ATOM 584 O O . THR A 1 76 ? -10.398 5.180 20.468 1.00 97.75 76 THR A O 1
ATOM 587 N N . GLY A 1 77 ? -8.464 6.232 20.100 1.00 97.19 77 GLY A N 1
ATOM 588 C CA . GLY A 1 77 ? -8.326 6.741 21.464 1.00 97.19 77 GLY A CA 1
ATOM 589 C C . GLY A 1 77 ? -9.445 7.706 21.864 1.00 97.19 77 GLY A C 1
ATOM 590 O O . GLY A 1 77 ? -9.904 7.661 23.002 1.00 97.19 77 GLY A O 1
ATOM 591 N N . VAL A 1 78 ? -9.928 8.534 20.933 1.00 96.56 78 VAL A N 1
ATOM 592 C CA . VAL A 1 78 ? -11.064 9.446 21.170 1.00 96.56 78 VAL A CA 1
ATOM 593 C C . VAL A 1 78 ? -12.400 8.698 21.231 1.00 96.56 78 VAL A C 1
ATOM 595 O O . VAL A 1 78 ? -13.257 9.050 22.040 1.00 96.56 78 VAL A O 1
ATOM 598 N N . LEU A 1 79 ? -12.588 7.676 20.392 1.00 95.50 79 LEU A N 1
ATOM 599 C CA . LEU A 1 79 ? -13.840 6.913 20.312 1.00 95.50 79 LEU A CA 1
ATOM 600 C C . LEU A 1 79 ? -13.984 5.872 21.429 1.00 95.50 79 LEU A C 1
ATOM 602 O O . LEU A 1 79 ? -15.057 5.707 21.999 1.00 95.50 79 LEU A O 1
ATOM 606 N N . GLU A 1 80 ? -12.907 5.143 21.708 1.00 95.12 80 GLU A N 1
ATOM 607 C CA . GLU A 1 80 ? -12.917 3.886 22.465 1.00 95.12 80 GLU A CA 1
ATOM 608 C C . GLU A 1 80 ? -11.917 3.894 23.638 1.00 95.12 80 GLU A C 1
ATOM 610 O O . GLU A 1 80 ? -11.767 2.896 24.349 1.00 95.12 80 GLU A O 1
ATOM 615 N N . GLY A 1 81 ? -11.202 5.004 23.846 1.00 96.06 81 GLY A N 1
ATOM 616 C CA . GLY A 1 81 ? -10.246 5.156 24.936 1.00 96.06 81 GLY A CA 1
AT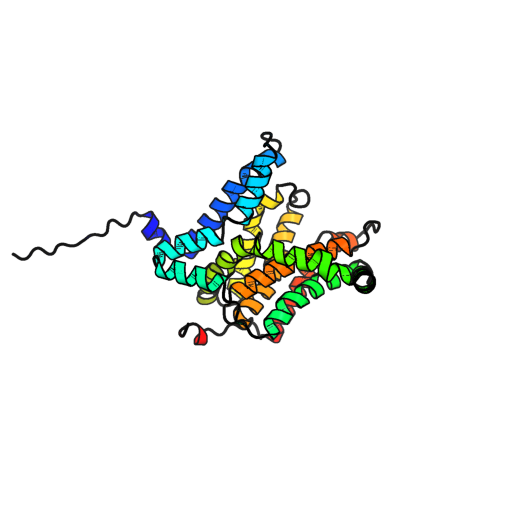OM 617 C C . GLY A 1 81 ? -9.037 4.220 24.840 1.00 96.06 81 GLY A C 1
ATOM 618 O O . GLY A 1 81 ? -8.641 3.732 23.777 1.00 96.06 81 GLY A O 1
ATOM 619 N N . LYS A 1 82 ? -8.422 3.962 26.000 1.00 96.06 82 LYS A N 1
ATOM 620 C CA . LYS A 1 82 ? -7.216 3.124 26.111 1.00 96.06 82 LYS A CA 1
ATOM 621 C C . LYS A 1 82 ? -7.455 1.680 25.674 1.00 96.06 82 LYS A C 1
ATOM 623 O O . LYS A 1 82 ? -6.548 1.067 25.113 1.00 96.06 82 LYS A O 1
ATOM 628 N N . ASP A 1 83 ? -8.649 1.143 25.903 1.00 96.88 83 ASP A N 1
ATOM 629 C CA . ASP A 1 83 ? -8.954 -0.247 25.568 1.00 96.88 83 ASP A CA 1
ATOM 630 C C . ASP A 1 83 ? -9.088 -0.454 24.057 1.00 96.88 83 ASP A C 1
ATOM 632 O O . ASP A 1 83 ? -8.572 -1.444 23.538 1.00 96.88 83 ASP A O 1
ATOM 636 N N . GLY A 1 84 ? -9.671 0.508 23.331 1.00 95.88 84 GLY A N 1
ATOM 637 C CA . GLY A 1 84 ? -9.675 0.497 21.865 1.00 95.88 84 GLY A CA 1
ATOM 638 C C . GLY A 1 84 ? -8.268 0.542 21.275 1.00 95.88 84 GLY A C 1
ATOM 639 O O . GLY A 1 84 ? -7.919 -0.288 20.434 1.00 95.88 84 GLY A O 1
ATOM 640 N N . MET A 1 85 ? -7.411 1.439 21.777 1.00 97.50 85 MET A N 1
ATOM 641 C CA . MET A 1 85 ? -6.009 1.504 21.342 1.00 97.50 85 MET A CA 1
ATOM 642 C C . MET A 1 85 ? -5.264 0.192 21.620 1.00 97.50 85 MET A C 1
ATOM 644 O O . MET A 1 85 ? -4.552 -0.312 20.755 1.00 97.50 85 MET A O 1
ATOM 648 N N . ARG A 1 86 ? -5.462 -0.415 22.799 1.00 97.00 86 ARG A N 1
ATOM 649 C CA . ARG A 1 86 ? -4.879 -1.726 23.133 1.00 97.00 86 ARG A CA 1
ATOM 650 C C . ARG A 1 86 ? -5.369 -2.828 22.198 1.00 97.00 86 ARG A C 1
ATOM 652 O O . ARG A 1 86 ? -4.565 -3.668 21.793 1.00 97.00 86 ARG A O 1
ATOM 659 N N . ARG A 1 87 ? -6.658 -2.840 21.838 1.00 96.50 87 ARG A N 1
ATOM 660 C CA . ARG A 1 87 ? -7.198 -3.782 20.845 1.00 96.50 87 ARG A CA 1
ATOM 661 C C . ARG A 1 87 ? -6.537 -3.584 19.484 1.00 96.50 87 ARG A C 1
ATOM 663 O O . ARG A 1 87 ? -6.057 -4.565 18.924 1.00 96.50 87 ARG A O 1
ATOM 670 N N . LEU A 1 88 ? -6.449 -2.349 18.986 1.00 96.31 88 LEU A N 1
ATOM 671 C CA . LEU A 1 88 ? -5.801 -2.050 17.704 1.00 96.31 88 LEU A CA 1
ATOM 672 C C . LEU A 1 88 ? -4.333 -2.493 17.700 1.00 96.31 88 LEU A C 1
ATOM 674 O O . LEU A 1 88 ? -3.924 -3.222 16.800 1.00 96.31 88 LEU A O 1
ATOM 678 N N . PHE A 1 89 ? -3.578 -2.156 18.748 1.00 97.44 89 PHE A N 1
ATOM 679 C CA . PHE A 1 89 ? -2.187 -2.585 18.903 1.00 97.44 89 PHE A CA 1
ATOM 680 C C . PHE A 1 89 ? -2.042 -4.109 18.880 1.00 97.44 89 PHE A C 1
ATOM 682 O O . PHE A 1 89 ? -1.208 -4.646 18.160 1.00 97.44 89 PHE A O 1
ATOM 689 N N . ARG A 1 90 ? -2.895 -4.840 19.609 1.00 96.56 90 ARG A N 1
ATOM 690 C CA . ARG A 1 90 ? -2.868 -6.310 19.589 1.00 96.56 90 ARG A CA 1
ATOM 691 C C . ARG A 1 90 ? -3.130 -6.874 18.195 1.00 96.56 90 ARG A C 1
ATOM 693 O O . ARG A 1 90 ? -2.490 -7.856 17.832 1.00 96.56 90 ARG A O 1
ATOM 700 N N . ARG A 1 91 ? -4.036 -6.269 17.417 1.00 95.06 91 ARG A N 1
ATOM 701 C CA . ARG A 1 91 ? -4.351 -6.704 16.043 1.00 95.06 91 ARG A CA 1
ATOM 702 C C . ARG A 1 91 ? -3.162 -6.584 15.094 1.00 95.06 91 ARG A C 1
ATOM 704 O O . ARG A 1 91 ? -3.051 -7.396 14.180 1.00 95.06 91 ARG A O 1
ATOM 711 N N . MET A 1 92 ? -2.250 -5.646 15.349 1.00 95.50 92 MET A N 1
ATOM 712 C CA . MET A 1 92 ? -1.008 -5.508 14.582 1.00 95.50 92 MET A CA 1
ATOM 713 C C . MET A 1 92 ? -0.094 -6.727 14.719 1.00 95.50 92 MET A C 1
ATOM 715 O O . MET A 1 92 ? 0.705 -6.951 13.833 1.00 95.50 92 MET A O 1
ATOM 719 N N . PHE A 1 93 ? -0.218 -7.532 15.779 1.00 95.44 93 PHE A N 1
ATOM 720 C CA . PHE A 1 93 ? 0.658 -8.682 16.046 1.00 95.44 93 PHE A CA 1
ATOM 721 C C . PHE A 1 93 ? -0.130 -10.000 16.151 1.00 95.44 93 PHE A C 1
ATOM 723 O O . PHE A 1 93 ? 0.223 -10.918 16.894 1.00 95.44 93 PHE A O 1
ATOM 730 N N . GLN A 1 94 ? -1.243 -10.109 15.420 1.00 93.75 94 GLN A N 1
ATOM 731 C CA . GLN A 1 94 ? -2.054 -11.328 15.351 1.00 93.75 94 GLN A CA 1
ATOM 732 C C . GLN A 1 94 ? -1.515 -12.315 14.304 1.00 93.75 94 GLN A C 1
ATOM 734 O O . GLN A 1 94 ? -2.105 -12.526 13.251 1.00 93.75 94 GLN A O 1
ATOM 739 N N . PHE A 1 95 ? -0.426 -13.012 14.628 1.00 94.81 95 PHE A N 1
ATOM 740 C CA . PHE A 1 95 ? 0.218 -13.980 13.723 1.00 94.81 95 PHE A CA 1
ATOM 741 C C . PHE A 1 95 ? -0.624 -15.232 13.402 1.00 94.81 95 PHE A C 1
ATOM 743 O O . PHE A 1 95 ? -0.272 -16.032 12.540 1.00 94.81 95 PHE A O 1
ATOM 750 N N . ARG A 1 96 ? -1.731 -15.491 14.100 1.00 92.94 96 ARG A N 1
ATOM 751 C CA . ARG A 1 96 ? -2.529 -16.699 13.841 1.00 92.94 96 ARG A CA 1
ATOM 752 C C . ARG A 1 96 ? -3.481 -16.466 12.668 1.00 92.94 96 ARG A C 1
ATOM 754 O O . ARG A 1 96 ? -4.468 -15.750 12.802 1.00 92.94 96 ARG A O 1
ATOM 761 N N . ALA A 1 97 ? -3.205 -17.121 11.545 1.00 94.50 97 ALA A N 1
ATOM 762 C CA . ALA A 1 97 ? -4.076 -17.201 10.375 1.00 94.50 97 ALA A CA 1
ATOM 763 C C . ALA A 1 97 ? -3.994 -18.606 9.755 1.00 94.50 97 ALA A C 1
ATOM 765 O O . ALA A 1 97 ? -3.078 -19.369 10.059 1.00 94.50 97 ALA A O 1
ATOM 766 N N . GLY A 1 98 ? -4.952 -18.959 8.894 1.00 94.94 98 GLY A N 1
ATOM 767 C CA . GLY A 1 98 ? -4.873 -20.208 8.126 1.00 94.94 98 GLY A CA 1
ATOM 768 C C . GLY A 1 98 ? -3.639 -20.226 7.217 1.00 94.94 98 GLY A C 1
ATOM 769 O O . GLY A 1 98 ? -3.328 -19.208 6.601 1.00 94.94 98 GLY A O 1
ATOM 770 N N . LEU A 1 99 ? -2.953 -21.371 7.120 1.00 95.81 99 LEU A N 1
ATOM 771 C CA . LEU A 1 99 ? -1.701 -21.519 6.356 1.00 95.81 99 LEU A CA 1
ATOM 772 C C . LEU A 1 99 ? -1.838 -21.103 4.886 1.00 95.81 99 LEU A C 1
ATOM 774 O O . LEU A 1 99 ? -0.900 -20.557 4.310 1.00 95.81 99 LEU A O 1
ATOM 778 N N . GLN A 1 100 ? -3.022 -21.279 4.295 1.00 97.19 100 GLN A N 1
ATOM 779 C CA . GLN A 1 100 ? -3.301 -20.831 2.933 1.00 97.19 100 GLN A CA 1
ATOM 780 C C . GLN A 1 100 ? -3.092 -19.322 2.749 1.00 97.19 100 GLN A C 1
ATOM 782 O O . GLN A 1 100 ? -2.666 -18.898 1.682 1.00 97.19 100 GLN A O 1
ATOM 787 N N . TRP A 1 101 ? -3.336 -18.504 3.779 1.00 97.69 101 TRP A N 1
ATOM 788 C CA . TRP A 1 101 ? -3.141 -17.057 3.688 1.00 97.69 101 TRP A CA 1
ATOM 789 C C . TRP A 1 101 ? -1.667 -16.681 3.708 1.00 97.69 101 TRP A C 1
ATOM 791 O O . TRP A 1 101 ? -1.279 -15.763 3.000 1.00 97.69 101 TRP A O 1
ATOM 801 N N . TYR A 1 102 ? -0.835 -17.435 4.428 1.00 97.94 102 TYR A N 1
ATOM 802 C CA . TYR A 1 102 ? 0.615 -17.282 4.350 1.00 97.94 102 TYR A CA 1
ATOM 803 C C . TYR A 1 102 ? 1.150 -17.642 2.963 1.00 97.94 102 TYR A C 1
ATOM 805 O O . TYR A 1 102 ? 1.951 -16.899 2.407 1.00 97.94 102 TYR A O 1
ATOM 813 N N . ALA A 1 103 ? 0.655 -18.724 2.357 1.00 98.06 103 ALA A N 1
ATOM 814 C CA . ALA A 1 103 ? 0.998 -19.037 0.973 1.00 98.06 103 ALA A CA 1
ATOM 815 C C . ALA A 1 103 ? 0.566 -17.908 0.019 1.00 98.06 103 ALA A C 1
ATOM 817 O O . ALA A 1 103 ? 1.358 -17.460 -0.803 1.00 98.06 103 ALA A O 1
ATOM 818 N N . VAL A 1 104 ? -0.660 -17.395 0.170 1.00 98.31 104 VAL A N 1
ATOM 819 C CA . VAL A 1 104 ? -1.187 -16.305 -0.664 1.00 98.31 104 VAL A CA 1
ATOM 820 C C . VAL A 1 104 ? -0.334 -15.041 -0.561 1.00 98.31 104 VAL A C 1
ATOM 822 O O . VAL A 1 104 ? 0.076 -14.522 -1.593 1.00 98.31 104 VAL A O 1
ATOM 825 N N . ILE A 1 105 ? -0.040 -14.549 0.646 1.00 98.19 105 ILE A N 1
ATOM 826 C CA . ILE A 1 105 ? 0.657 -13.262 0.811 1.00 98.19 105 ILE A CA 1
ATOM 827 C C . ILE A 1 105 ? 2.111 -13.286 0.338 1.00 98.19 105 ILE A C 1
ATOM 829 O O . ILE A 1 105 ? 2.606 -12.240 -0.058 1.00 98.19 105 ILE A O 1
ATOM 833 N N . PHE A 1 106 ? 2.774 -14.447 0.321 1.00 98.25 106 PHE A N 1
ATOM 834 C CA . PHE A 1 106 ? 4.138 -14.564 -0.206 1.00 98.25 106 PHE A CA 1
ATOM 835 C C . PHE A 1 106 ? 4.182 -14.897 -1.701 1.00 98.25 106 PHE A C 1
ATOM 837 O O . PHE A 1 106 ? 5.015 -14.356 -2.420 1.00 98.25 106 PHE A O 1
ATOM 844 N N . ILE A 1 107 ? 3.293 -15.765 -2.191 1.00 98.44 107 ILE A N 1
ATOM 845 C CA . ILE A 1 107 ? 3.355 -16.262 -3.574 1.00 98.44 107 ILE A CA 1
ATOM 846 C C . ILE A 1 107 ? 2.647 -15.314 -4.541 1.00 98.44 107 ILE A C 1
ATOM 848 O O . ILE A 1 107 ? 3.178 -15.018 -5.609 1.00 98.44 107 ILE A O 1
ATOM 852 N N . VAL A 1 108 ? 1.449 -14.831 -4.195 1.00 98.38 108 VAL A N 1
ATOM 853 C CA . VAL A 1 108 ? 0.620 -14.057 -5.132 1.00 98.38 108 VAL A CA 1
ATOM 854 C C . VAL A 1 108 ? 1.303 -12.759 -5.575 1.00 98.38 108 VAL A C 1
ATOM 856 O O . VAL A 1 108 ? 1.299 -12.509 -6.779 1.00 98.38 108 VAL A O 1
ATOM 859 N N . PRO A 1 109 ? 1.950 -11.963 -4.698 1.00 98.38 109 PRO A N 1
ATOM 860 C CA . PRO A 1 109 ? 2.681 -10.781 -5.149 1.00 98.38 109 PRO A CA 1
ATOM 861 C C . PRO A 1 109 ? 3.802 -11.093 -6.144 1.00 98.38 109 PRO A C 1
ATOM 863 O O . PRO A 1 109 ? 3.911 -10.404 -7.154 1.00 98.38 109 PRO A O 1
ATOM 866 N N . ILE A 1 110 ? 4.587 -12.153 -5.908 1.00 98.44 110 ILE A N 1
ATOM 867 C CA . ILE A 1 110 ? 5.647 -12.585 -6.833 1.00 98.44 110 ILE A CA 1
ATOM 868 C C . ILE A 1 110 ? 5.036 -12.973 -8.180 1.00 98.44 110 ILE A C 1
ATOM 870 O O . ILE A 1 110 ? 5.505 -12.519 -9.218 1.00 98.44 110 ILE A O 1
ATOM 874 N N . VAL A 1 111 ? 3.968 -13.775 -8.174 1.00 98.38 111 VAL A N 1
ATOM 875 C CA . VAL A 1 111 ? 3.295 -14.217 -9.404 1.00 98.38 111 VAL A CA 1
ATOM 876 C C . VAL A 1 111 ? 2.749 -13.033 -10.199 1.00 98.38 111 VAL A C 1
ATOM 878 O O . VAL A 1 111 ? 2.920 -13.002 -11.415 1.00 98.38 111 VAL A O 1
ATOM 881 N N . ILE A 1 112 ? 2.126 -12.055 -9.535 1.00 98.25 112 ILE A N 1
ATOM 882 C CA . ILE A 1 112 ? 1.608 -10.852 -10.196 1.00 98.25 112 ILE A CA 1
ATOM 883 C C . ILE A 1 112 ? 2.757 -10.065 -10.821 1.00 98.25 112 ILE A C 1
ATOM 885 O O . ILE A 1 112 ? 2.734 -9.834 -12.023 1.00 98.25 112 ILE A O 1
ATOM 889 N N . TRP A 1 113 ? 3.767 -9.682 -10.038 1.00 98.19 113 TRP A N 1
ATOM 890 C CA . TRP A 1 113 ? 4.835 -8.807 -10.520 1.00 98.19 113 TRP A CA 1
ATOM 891 C C . TRP A 1 113 ? 5.752 -9.498 -11.531 1.00 98.19 113 TRP A C 1
ATOM 893 O O . TRP A 1 113 ? 5.874 -9.044 -12.669 1.00 98.19 113 TRP A O 1
ATOM 903 N N . VAL A 1 114 ? 6.336 -10.640 -11.169 1.00 98.38 114 VAL A N 1
ATOM 904 C CA . VAL A 1 114 ? 7.268 -11.365 -12.043 1.00 98.38 114 VAL A CA 1
ATOM 905 C C . VAL A 1 114 ? 6.542 -11.900 -13.277 1.00 98.38 114 VAL A C 1
ATOM 907 O O . VAL A 1 114 ? 7.098 -11.862 -14.373 1.00 98.38 114 VAL A O 1
ATOM 910 N N . GLY A 1 115 ? 5.293 -12.358 -13.139 1.00 98.12 115 GLY A N 1
ATOM 911 C CA . GLY A 1 115 ? 4.487 -12.830 -14.265 1.00 98.12 115 GLY A CA 1
ATOM 912 C C . GLY A 1 115 ? 4.105 -11.708 -15.232 1.00 98.12 115 GLY A C 1
ATOM 913 O O . GLY A 1 115 ? 4.280 -11.861 -16.440 1.00 98.12 115 GLY A O 1
ATOM 914 N N . ALA A 1 116 ? 3.648 -10.565 -14.717 1.00 97.69 116 ALA A N 1
ATOM 915 C CA . ALA A 1 116 ? 3.269 -9.419 -15.539 1.00 97.69 116 ALA A CA 1
ATOM 916 C C . ALA A 1 116 ? 4.468 -8.834 -16.297 1.00 97.69 116 ALA A C 1
ATOM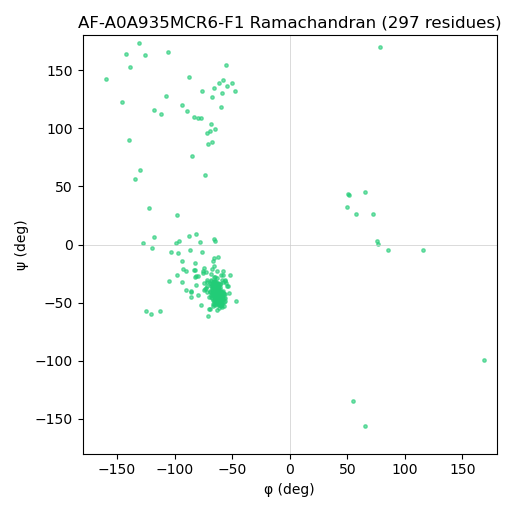 918 O O . ALA A 1 116 ? 4.383 -8.585 -17.499 1.00 97.69 116 ALA A O 1
ATOM 919 N N . TYR A 1 117 ? 5.616 -8.700 -15.633 1.00 97.75 117 TYR A N 1
ATOM 920 C CA . TYR A 1 117 ? 6.832 -8.241 -16.298 1.00 97.75 117 TYR A CA 1
ATOM 921 C C . TYR A 1 117 ? 7.412 -9.313 -17.229 1.00 97.75 117 TYR A C 1
ATOM 923 O O . TYR A 1 117 ? 7.938 -8.994 -18.290 1.00 97.75 117 TYR A O 1
ATOM 931 N N . SER A 1 118 ? 7.235 -10.601 -16.934 1.00 97.88 118 SER A N 1
ATOM 932 C CA . SER A 1 118 ? 7.603 -11.655 -17.888 1.00 97.88 118 SER A CA 1
ATOM 933 C C . SER A 1 118 ? 6.782 -11.622 -19.162 1.00 97.88 118 SER A C 1
ATOM 935 O O . SER A 1 118 ? 7.318 -11.928 -20.222 1.00 97.88 118 SER A O 1
ATOM 937 N N . PHE A 1 119 ? 5.519 -11.209 -19.098 1.00 96.19 119 PHE A N 1
ATOM 938 C CA . PHE A 1 119 ? 4.718 -11.020 -20.300 1.00 96.19 119 PHE A CA 1
ATOM 939 C C . PHE A 1 119 ? 5.325 -9.955 -21.226 1.00 96.19 119 PHE A C 1
ATOM 941 O O . PHE A 1 119 ? 5.416 -10.184 -22.430 1.00 96.19 119 PHE A O 1
ATOM 948 N N . ILE A 1 120 ? 5.799 -8.827 -20.682 1.00 96.31 120 ILE A N 1
ATOM 949 C CA . ILE A 1 120 ? 6.352 -7.744 -21.512 1.00 96.31 120 ILE A CA 1
ATOM 950 C C . ILE A 1 120 ? 7.818 -7.969 -21.917 1.00 96.31 120 ILE A C 1
ATOM 952 O O . ILE A 1 120 ? 8.217 -7.548 -22.997 1.00 96.31 120 ILE 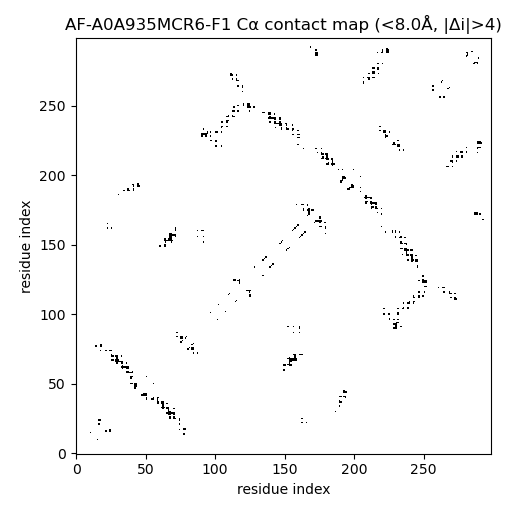A O 1
ATOM 956 N N . TYR A 1 121 ? 8.597 -8.691 -21.108 1.00 96.88 121 TYR A N 1
ATOM 957 C CA . TYR A 1 121 ? 10.005 -9.027 -21.367 1.00 96.88 121 TYR A CA 1
ATOM 958 C C . TYR A 1 121 ? 10.195 -10.438 -21.960 1.00 96.88 121 TYR A C 1
ATOM 960 O O . TYR A 1 121 ? 11.245 -11.055 -21.783 1.00 96.88 121 TYR A O 1
ATOM 968 N N . ASN A 1 122 ? 9.181 -10.985 -22.640 1.00 95.56 122 ASN A N 1
ATOM 969 C CA . ASN A 1 122 ? 9.246 -12.275 -23.344 1.00 95.56 12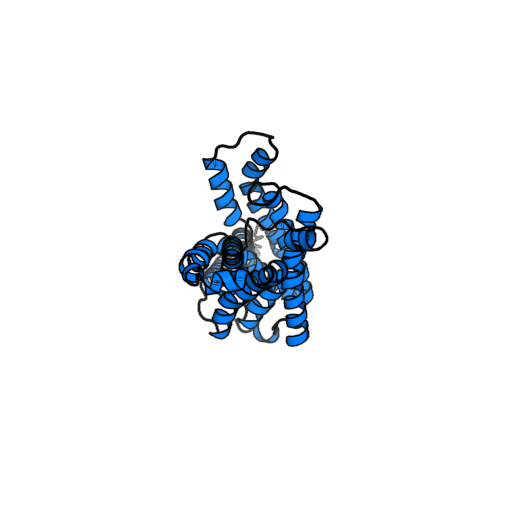2 ASN A CA 1
ATOM 970 C C . ASN A 1 122 ? 9.786 -13.447 -22.486 1.00 95.56 122 ASN A C 1
ATOM 972 O O . ASN A 1 122 ? 10.623 -14.238 -22.916 1.00 95.56 122 ASN A O 1
ATOM 976 N N . GLY A 1 123 ? 9.331 -13.537 -21.237 1.00 97.38 123 GLY A N 1
ATOM 977 C CA . GLY A 1 123 ? 9.693 -14.590 -20.286 1.00 97.38 123 GLY A CA 1
ATOM 978 C C . GLY A 1 123 ? 10.987 -14.357 -19.500 1.00 97.38 123 GLY A C 1
ATOM 979 O O . GLY A 1 123 ? 11.283 -15.153 -18.608 1.00 97.38 123 GLY A O 1
ATOM 980 N N . ALA A 1 124 ? 11.743 -13.286 -19.778 1.00 97.75 124 ALA A N 1
ATOM 981 C CA . ALA A 1 124 ? 13.068 -13.089 -19.186 1.00 97.75 124 ALA A CA 1
ATOM 982 C C . ALA A 1 124 ? 13.074 -13.019 -17.642 1.00 97.75 124 ALA A C 1
ATOM 984 O O . ALA A 1 124 ? 13.866 -13.747 -17.050 1.00 97.75 124 ALA A O 1
ATOM 985 N N . PRO A 1 125 ? 12.193 -12.269 -16.947 1.00 98.19 125 PRO A N 1
ATOM 986 C CA . PRO A 1 125 ? 12.165 -12.261 -15.483 1.00 98.19 125 PRO A CA 1
ATOM 987 C C . PRO A 1 125 ? 11.957 -13.643 -14.840 1.00 98.19 125 PRO A C 1
ATOM 989 O O . PRO A 1 125 ? 12.665 -13.982 -13.894 1.00 98.19 125 PRO A O 1
ATOM 992 N N . ILE A 1 126 ? 11.046 -14.478 -15.362 1.00 98.44 126 ILE A N 1
ATOM 993 C CA . ILE A 1 126 ? 10.885 -15.871 -14.901 1.00 98.44 126 ILE A CA 1
ATOM 994 C C . ILE A 1 126 ? 12.163 -16.680 -15.161 1.00 98.44 126 ILE A C 1
ATOM 996 O O . ILE A 1 126 ? 12.625 -17.388 -14.266 1.00 98.44 126 ILE A O 1
ATOM 1000 N N . ALA A 1 127 ? 12.756 -16.572 -16.354 1.00 98.31 127 ALA A N 1
ATOM 1001 C CA . ALA A 1 127 ? 13.997 -17.274 -16.687 1.00 98.31 127 ALA A CA 1
ATOM 1002 C C . ALA A 1 127 ? 15.157 -16.864 -15.763 1.00 98.31 127 ALA A C 1
ATOM 1004 O O . ALA A 1 127 ? 15.861 -17.724 -15.234 1.00 98.31 127 ALA A O 1
ATOM 1005 N N . ASN A 1 128 ? 15.299 -15.566 -15.498 1.00 98.19 128 ASN A N 1
ATOM 1006 C CA . ASN A 1 128 ? 16.317 -15.003 -14.618 1.00 98.19 128 ASN A CA 1
ATOM 1007 C C . ASN A 1 128 ? 16.132 -15.459 -13.167 1.00 98.19 128 ASN A C 1
ATOM 1009 O O . ASN A 1 128 ? 17.120 -15.762 -12.497 1.00 98.19 128 ASN A O 1
ATOM 1013 N N . LEU A 1 129 ? 14.885 -15.582 -12.699 1.00 98.31 129 LEU A N 1
ATOM 1014 C CA . LEU A 1 129 ? 14.585 -16.097 -11.364 1.00 98.31 129 LEU A CA 1
ATOM 1015 C C . LEU A 1 129 ? 14.907 -17.590 -11.249 1.00 98.31 129 LEU A C 1
ATOM 1017 O O . LEU A 1 129 ? 15.444 -18.021 -10.233 1.00 98.31 129 LEU A O 1
ATOM 1021 N N . MET A 1 130 ? 14.616 -18.381 -12.287 1.00 98.06 130 MET A N 1
ATOM 1022 C CA . MET A 1 130 ? 14.985 -19.802 -12.327 1.00 98.06 130 MET A CA 1
ATOM 1023 C C . MET A 1 130 ? 16.502 -20.005 -12.384 1.00 98.06 130 MET A C 1
ATOM 1025 O O . MET A 1 130 ? 17.010 -20.949 -11.784 1.00 98.06 130 MET A O 1
ATOM 1029 N N . ALA A 1 131 ? 17.225 -19.120 -13.075 1.00 98.25 131 ALA A N 1
ATOM 1030 C CA . ALA A 1 131 ? 18.684 -19.135 -13.119 1.00 98.25 131 ALA A CA 1
ATOM 1031 C C . ALA A 1 131 ? 19.317 -18.680 -11.791 1.00 98.25 131 ALA A C 1
ATOM 1033 O O . ALA A 1 131 ? 20.374 -19.182 -11.415 1.00 98.25 131 ALA A O 1
ATOM 1034 N N . ASN A 1 132 ? 18.664 -17.767 -11.062 1.00 97.69 132 ASN A N 1
ATOM 1035 C CA . ASN A 1 132 ? 19.168 -17.174 -9.819 1.00 97.69 132 ASN A CA 1
ATOM 1036 C C . ASN A 1 132 ? 18.124 -17.234 -8.685 1.00 97.69 132 ASN A C 1
ATOM 1038 O O . ASN A 1 132 ? 17.686 -16.197 -8.178 1.00 97.69 132 ASN A O 1
ATOM 1042 N N . PRO A 1 133 ? 17.729 -18.434 -8.219 1.00 97.69 133 PRO A N 1
ATOM 1043 C CA . PRO A 1 133 ? 16.694 -18.575 -7.191 1.00 97.69 133 PRO A CA 1
ATOM 1044 C C . PRO A 1 133 ? 17.119 -17.996 -5.834 1.00 97.69 133 PRO A C 1
ATOM 1046 O O . PRO A 1 133 ? 16.270 -17.700 -4.991 1.00 97.69 133 PRO A O 1
ATOM 1049 N N . SER A 1 134 ? 18.425 -17.790 -5.621 1.00 98.00 134 SER A N 1
ATOM 1050 C CA . SER A 1 134 ? 18.970 -17.120 -4.438 1.00 98.00 134 SER A CA 1
ATOM 1051 C C . SER A 1 134 ? 18.426 -15.703 -4.251 1.00 98.00 134 SER A C 1
ATOM 1053 O O . SER A 1 134 ? 18.364 -15.259 -3.108 1.00 98.00 134 SER A O 1
ATOM 1055 N N . LEU A 1 135 ? 17.939 -15.037 -5.308 1.00 98.06 135 LEU A N 1
ATOM 1056 C CA . LEU A 1 135 ? 17.288 -13.722 -5.226 1.00 98.06 135 LEU A CA 1
ATOM 1057 C C . LEU A 1 135 ? 16.040 -13.724 -4.331 1.00 98.06 135 LEU A C 1
ATOM 1059 O O . LEU A 1 135 ? 15.717 -12.709 -3.713 1.00 98.06 135 LEU A O 1
ATOM 1063 N N . LEU A 1 136 ? 15.372 -14.872 -4.164 1.00 98.31 136 LEU A N 1
ATOM 1064 C CA . LEU A 1 136 ? 14.285 -15.002 -3.189 1.00 98.31 136 LEU A CA 1
ATOM 1065 C C . LEU A 1 136 ? 14.781 -14.807 -1.746 1.00 98.31 136 LEU A C 1
ATOM 1067 O O . LEU A 1 136 ? 14.062 -14.267 -0.906 1.00 98.31 136 LEU A O 1
ATOM 1071 N N . LEU A 1 137 ? 16.012 -15.230 -1.455 1.00 98.06 137 LEU A N 1
ATOM 1072 C CA . LEU A 1 137 ? 16.624 -15.118 -0.132 1.00 98.06 137 LEU A CA 1
ATOM 1073 C C . LEU A 1 137 ? 17.456 -13.845 0.034 1.00 98.06 137 LEU A C 1
ATOM 1075 O O . LEU A 1 137 ? 17.523 -13.330 1.144 1.00 98.06 137 LEU A O 1
ATOM 1079 N N . SER A 1 138 ? 18.091 -13.341 -1.027 1.00 97.88 138 SER A N 1
ATOM 1080 C CA . SER A 1 138 ? 18.970 -12.166 -0.959 1.00 97.88 138 SER A CA 1
ATOM 1081 C C . SER A 1 138 ? 18.265 -10.841 -1.247 1.00 97.88 138 SER A C 1
ATOM 1083 O O . SER A 1 138 ? 18.766 -9.808 -0.816 1.00 97.88 138 SER A O 1
ATOM 1085 N N . VAL A 1 139 ? 17.112 -10.854 -1.927 1.00 98.12 139 VAL A N 1
ATOM 1086 C CA . VAL A 1 139 ? 16.352 -9.639 -2.276 1.00 98.12 139 VAL A CA 1
ATOM 1087 C C . VAL A 1 139 ? 14.955 -9.687 -1.676 1.00 98.12 139 VAL A C 1
ATOM 1089 O O . VAL A 1 139 ? 14.608 -8.846 -0.849 1.00 98.12 139 VAL A O 1
ATOM 1092 N N . PHE A 1 140 ? 14.159 -10.699 -2.031 1.00 98.56 140 PHE A N 1
ATOM 1093 C CA . PHE A 1 140 ? 12.752 -10.742 -1.629 1.00 98.56 140 PHE A CA 1
ATOM 1094 C C . PHE A 1 140 ? 12.582 -10.852 -0.109 1.00 98.56 140 PHE A C 1
ATOM 1096 O O . PHE A 1 140 ? 11.876 -10.042 0.485 1.00 98.56 140 PHE A O 1
ATOM 1103 N N . LEU A 1 141 ? 13.245 -11.809 0.548 1.00 98.31 141 LEU A N 1
ATOM 1104 C CA . LEU A 1 141 ? 13.113 -11.981 1.997 1.00 98.31 141 LEU A CA 1
ATOM 1105 C C . LEU A 1 141 ? 13.596 -10.746 2.795 1.00 98.31 141 LEU A C 1
ATOM 1107 O O . LEU A 1 141 ? 12.834 -10.282 3.645 1.00 98.31 141 LEU A O 1
ATOM 1111 N N . PRO A 1 142 ? 14.780 -10.153 2.534 1.00 98.38 142 PRO A N 1
ATOM 1112 C CA . PRO A 1 142 ? 15.176 -8.892 3.160 1.00 98.38 142 PRO A CA 1
ATOM 1113 C C . PRO A 1 142 ? 14.191 -7.755 2.879 1.00 98.38 142 PRO A C 1
ATOM 1115 O O . PRO A 1 142 ? 13.825 -7.037 3.807 1.00 98.38 142 PRO A O 1
ATOM 1118 N N . GLY A 1 143 ? 13.699 -7.642 1.641 1.00 98.25 143 GLY A N 1
ATOM 1119 C CA . GLY A 1 143 ? 12.680 -6.665 1.259 1.00 98.25 143 GLY A CA 1
ATOM 1120 C C . GLY A 1 143 ? 11.394 -6.812 2.073 1.00 98.25 143 GLY A C 1
ATOM 1121 O O . GLY A 1 143 ? 10.858 -5.816 2.552 1.00 98.25 143 GLY A O 1
ATOM 1122 N N . VAL A 1 144 ? 10.935 -8.046 2.321 1.00 98.50 144 VAL A N 1
ATOM 1123 C CA . VAL A 1 144 ? 9.803 -8.312 3.221 1.00 98.50 144 VAL 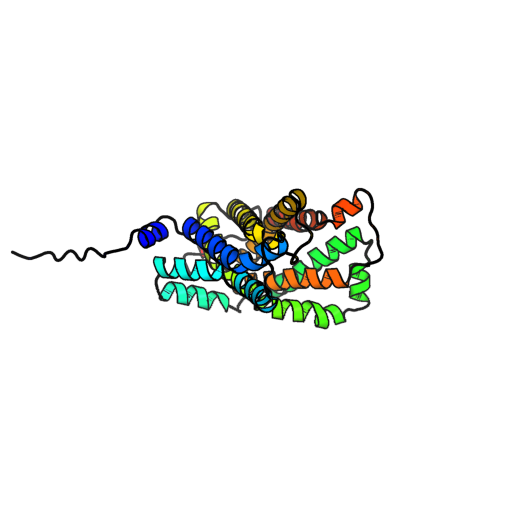A CA 1
ATOM 1124 C C . VAL A 1 144 ? 10.136 -7.843 4.632 1.00 98.50 144 VAL A C 1
ATOM 1126 O O . VAL A 1 144 ? 9.351 -7.113 5.227 1.00 98.50 144 VAL A O 1
ATOM 1129 N N . LEU A 1 145 ? 11.276 -8.253 5.194 1.00 98.25 145 LEU A N 1
ATOM 1130 C CA . LEU A 1 145 ? 11.631 -7.947 6.584 1.00 98.25 145 LEU A CA 1
ATOM 1131 C C . LEU A 1 145 ? 11.734 -6.438 6.834 1.00 98.25 145 LEU A C 1
ATOM 1133 O O . LEU A 1 145 ? 11.216 -5.952 7.839 1.00 98.25 145 LEU A O 1
ATOM 1137 N N . ILE A 1 146 ? 12.346 -5.700 5.906 1.00 96.94 146 ILE A N 1
ATOM 1138 C CA . ILE A 1 146 ? 12.399 -4.235 5.941 1.00 96.94 146 ILE A CA 1
ATOM 1139 C C . ILE A 1 146 ? 10.987 -3.670 5.769 1.00 96.94 146 ILE A C 1
ATOM 1141 O O . ILE A 1 146 ? 10.547 -2.866 6.590 1.00 96.94 146 ILE A O 1
ATOM 1145 N N . GLY A 1 147 ? 10.250 -4.165 4.770 1.00 96.75 147 GLY A N 1
ATOM 1146 C CA . GLY A 1 147 ? 8.877 -3.784 4.448 1.00 96.75 147 GLY A CA 1
ATOM 1147 C C . GLY A 1 147 ? 7.906 -3.895 5.624 1.00 96.75 147 GLY A C 1
ATOM 1148 O O . GLY A 1 147 ? 7.006 -3.064 5.752 1.00 96.75 147 GLY A O 1
ATOM 1149 N N . LEU A 1 148 ? 8.084 -4.896 6.496 1.00 96.56 148 LEU A N 1
ATOM 1150 C CA . LEU A 1 148 ? 7.280 -5.078 7.709 1.00 96.56 148 LEU A CA 1
ATOM 1151 C C . LEU A 1 148 ? 7.436 -3.902 8.672 1.00 96.56 148 LEU A C 1
ATOM 1153 O O . LEU A 1 148 ? 6.461 -3.515 9.310 1.00 96.56 148 LEU A O 1
ATOM 1157 N N . VAL A 1 149 ? 8.645 -3.350 8.782 1.00 94.12 149 VAL A N 1
ATOM 1158 C CA . VAL A 1 149 ? 8.946 -2.227 9.675 1.00 94.12 149 VAL A CA 1
ATOM 1159 C C . VAL A 1 149 ? 8.628 -0.901 8.995 1.00 94.12 149 VAL A C 1
ATOM 1161 O O . VAL A 1 149 ? 8.073 -0.019 9.638 1.00 94.12 149 VAL A O 1
ATOM 1164 N N . ILE A 1 150 ? 8.952 -0.755 7.710 1.00 92.25 150 ILE A N 1
ATOM 1165 C CA . ILE A 1 150 ? 8.727 0.459 6.922 1.00 92.25 150 ILE A CA 1
ATOM 1166 C C . ILE A 1 150 ? 8.396 0.051 5.475 1.00 92.25 150 ILE A C 1
ATOM 1168 O O . ILE A 1 150 ? 9.226 -0.606 4.850 1.00 92.25 150 ILE A O 1
ATOM 1172 N N . PRO A 1 151 ? 7.240 0.436 4.899 1.00 92.75 151 PRO A N 1
ATOM 1173 C CA . PRO A 1 151 ? 6.187 1.285 5.474 1.00 92.75 151 PRO A CA 1
ATOM 1174 C C . PRO A 1 151 ? 5.008 0.504 6.092 1.00 92.75 151 PRO A C 1
ATOM 1176 O O . PRO A 1 151 ? 4.141 1.094 6.732 1.00 92.75 151 PRO A O 1
ATOM 1179 N N . SER A 1 152 ? 4.945 -0.826 5.945 1.00 97.00 152 SER A N 1
ATOM 1180 C CA . SER A 1 152 ? 3.687 -1.585 6.097 1.00 97.00 152 SER A CA 1
ATOM 1181 C C . SER A 1 152 ? 3.007 -1.430 7.463 1.00 97.00 152 SER A C 1
ATOM 1183 O O . SER A 1 152 ? 1.784 -1.297 7.536 1.00 97.00 152 SER A O 1
ATOM 1185 N N . ILE A 1 153 ? 3.770 -1.415 8.562 1.00 96.44 153 ILE A N 1
ATOM 1186 C CA . ILE A 1 153 ? 3.225 -1.205 9.917 1.00 96.44 153 ILE A CA 1
ATOM 1187 C C . ILE A 1 153 ? 2.781 0.248 10.170 1.00 96.44 153 ILE A C 1
ATOM 1189 O O . ILE A 1 153 ? 1.918 0.492 11.014 1.00 96.44 153 ILE A O 1
ATOM 1193 N N . GLY A 1 154 ? 3.334 1.215 9.436 1.00 96.81 154 GLY A N 1
ATOM 1194 C CA . GLY A 1 154 ? 2.921 2.621 9.455 1.00 96.81 154 GLY A CA 1
ATOM 1195 C C . GLY A 1 154 ? 1.600 2.876 8.722 1.00 96.81 154 GLY A C 1
ATOM 1196 O O . GLY A 1 154 ? 0.909 3.859 9.005 1.00 96.81 154 GLY A O 1
ATOM 1197 N N . GLU A 1 155 ? 1.207 1.957 7.839 1.00 98.38 155 GLU A N 1
ATOM 1198 C CA . GLU A 1 155 ? 0.071 2.127 6.936 1.00 98.38 155 GLU A CA 1
ATOM 1199 C C . GLU A 1 155 ? -1.112 1.191 7.225 1.00 98.38 155 GLU A C 1
ATOM 1201 O O . GLU A 1 155 ? -2.235 1.636 7.477 1.00 98.38 155 GLU A O 1
ATOM 1206 N N . GLU A 1 156 ? -0.883 -0.123 7.211 1.00 98.31 156 GLU A N 1
ATOM 1207 C CA . GLU A 1 156 ? -1.948 -1.133 7.210 1.00 98.31 156 GLU A CA 1
ATOM 1208 C C . GLU A 1 156 ? -2.817 -1.172 8.480 1.00 98.31 156 GLU A C 1
ATOM 1210 O O . GLU A 1 156 ? -4.027 -1.401 8.363 1.00 98.31 156 GLU A O 1
ATOM 1215 N N . PRO A 1 157 ? -2.303 -0.898 9.696 1.00 98.12 157 PRO A N 1
ATOM 1216 C CA . PRO A 1 157 ? -3.164 -0.698 10.863 1.00 98.12 157 PRO A CA 1
ATOM 1217 C C . PRO A 1 157 ? -4.153 0.458 10.688 1.00 98.12 157 PRO A C 1
ATOM 1219 O O . PRO A 1 157 ? -5.267 0.398 11.206 1.00 98.12 157 PRO A O 1
ATOM 1222 N N . GLY A 1 158 ? -3.784 1.482 9.921 1.00 98.25 158 GLY A N 1
ATOM 1223 C CA . GLY A 1 158 ? -4.700 2.526 9.494 1.00 98.25 158 GLY A CA 1
ATOM 1224 C C . GLY A 1 158 ? -5.700 2.022 8.459 1.00 98.25 158 GLY A C 1
ATOM 1225 O O . GLY A 1 158 ? -6.909 1.998 8.703 1.00 98.25 158 GLY A O 1
ATOM 1226 N N . TRP A 1 159 ? -5.196 1.577 7.312 1.00 98.56 159 TRP A N 1
ATOM 1227 C CA . TRP A 1 159 ? -6.039 1.229 6.173 1.00 98.56 159 TRP A CA 1
ATOM 1228 C C . TRP A 1 159 ? -6.945 0.031 6.451 1.00 98.56 159 TRP A C 1
ATOM 1230 O O . TRP A 1 159 ? -8.156 0.129 6.284 1.00 98.56 159 TRP A O 1
ATOM 1240 N N . ARG A 1 160 ? -6.391 -1.088 6.923 1.00 97.94 160 ARG A N 1
ATOM 1241 C CA . ARG A 1 160 ? -7.117 -2.350 7.162 1.00 97.94 160 ARG A CA 1
ATOM 1242 C C . ARG A 1 160 ? -7.519 -2.517 8.628 1.00 97.94 160 ARG A C 1
ATOM 1244 O O . ARG A 1 160 ? -8.511 -3.182 8.927 1.00 97.94 160 ARG A O 1
ATOM 1251 N N . GLY A 1 161 ? -6.793 -1.908 9.563 1.00 96.81 161 GLY A N 1
ATOM 1252 C CA . GLY A 1 161 ? -7.150 -1.949 10.985 1.00 96.81 161 GLY A CA 1
ATOM 1253 C C . GLY A 1 161 ? -8.249 -0.962 11.387 1.00 96.81 161 GLY A C 1
ATOM 1254 O O . GLY A 1 161 ? -9.000 -1.261 12.320 1.00 96.81 161 GLY A O 1
ATOM 1255 N N . PHE A 1 162 ? -8.399 0.161 10.671 1.00 98.38 162 PHE A N 1
ATOM 1256 C CA . PHE A 1 162 ? -9.353 1.215 11.025 1.00 98.38 162 PHE A CA 1
ATOM 1257 C C . PHE A 1 162 ? -10.339 1.583 9.907 1.00 98.38 162 PHE A C 1
ATOM 1259 O O . PHE A 1 162 ? -11.550 1.515 10.142 1.00 98.38 162 PHE A O 1
ATOM 1266 N N . ALA A 1 163 ? -9.853 1.979 8.725 1.00 98.56 163 ALA A N 1
ATOM 1267 C CA . ALA A 1 163 ? -10.679 2.588 7.679 1.00 98.56 163 ALA A CA 1
ATOM 1268 C C . ALA A 1 163 ? -11.534 1.572 6.912 1.00 98.56 163 ALA A C 1
ATOM 1270 O O . ALA A 1 163 ? -12.753 1.732 6.824 1.00 98.56 163 ALA A O 1
ATOM 1271 N N . PHE A 1 164 ? -10.909 0.510 6.396 1.00 98.44 164 PHE A N 1
ATOM 1272 C CA . PHE A 1 164 ? -11.560 -0.492 5.555 1.00 98.44 164 PHE A CA 1
ATOM 1273 C C . PHE A 1 164 ? -12.777 -1.134 6.230 1.00 98.44 164 PHE A C 1
ATOM 1275 O O . PHE A 1 164 ? -13.837 -1.097 5.615 1.00 98.44 164 PHE A O 1
ATOM 1282 N N . PRO A 1 165 ? -12.721 -1.618 7.492 1.00 97.44 165 PRO A N 1
ATOM 1283 C CA . PRO A 1 165 ? -13.881 -2.263 8.117 1.00 97.44 165 PRO A CA 1
ATOM 1284 C C . PRO A 1 165 ? -15.068 -1.311 8.288 1.00 97.44 165 PRO A C 1
ATOM 1286 O O . PRO A 1 165 ? -16.221 -1.701 8.130 1.00 97.44 165 PRO A O 1
ATOM 1289 N N . ARG A 1 166 ? -14.796 -0.030 8.570 1.00 97.31 166 ARG A N 1
ATOM 1290 C CA . ARG A 1 166 ? -15.831 1.006 8.714 1.00 97.31 166 ARG A CA 1
ATOM 1291 C C . ARG A 1 166 ? -16.475 1.338 7.367 1.00 97.31 166 ARG A C 1
ATOM 1293 O O . ARG A 1 166 ? -17.698 1.392 7.284 1.00 97.31 166 ARG A O 1
ATOM 1300 N N . LEU A 1 167 ? -15.669 1.504 6.316 1.00 98.19 167 LEU A N 1
ATOM 1301 C CA . LEU A 1 167 ? -16.162 1.702 4.949 1.00 98.19 167 LEU A CA 1
ATOM 1302 C C . LEU A 1 167 ? -16.960 0.486 4.468 1.00 98.19 167 LEU A C 1
ATOM 1304 O O . LEU A 1 167 ? -18.041 0.631 3.908 1.00 98.19 167 LEU A O 1
ATOM 1308 N N . GLN A 1 168 ? -16.446 -0.714 4.718 1.00 96.62 168 GLN A N 1
ATOM 1309 C CA . GLN A 1 168 ? -17.039 -1.977 4.298 1.00 96.62 168 GLN A CA 1
ATOM 1310 C C . GLN A 1 168 ? -18.379 -2.242 4.978 1.00 96.62 168 GLN A C 1
ATOM 1312 O O . GLN A 1 168 ? -19.322 -2.642 4.299 1.00 96.62 168 GLN A O 1
ATOM 1317 N N . LYS A 1 169 ? -18.497 -1.943 6.276 1.00 95.88 169 LYS A N 1
ATOM 1318 C CA . LYS A 1 169 ? -19.769 -2.018 7.004 1.00 95.88 169 LYS A CA 1
ATOM 1319 C C . LYS A 1 169 ? -20.823 -1.057 6.442 1.00 95.88 169 LYS A C 1
ATOM 1321 O O . LYS A 1 169 ? -22.005 -1.380 6.458 1.00 95.88 169 LYS A O 1
ATOM 1326 N N . GLN A 1 170 ? -20.409 0.114 5.955 1.00 95.62 170 GLN A N 1
ATOM 1327 C CA . GLN A 1 170 ? -21.326 1.145 5.460 1.00 95.62 170 GLN A CA 1
ATOM 1328 C C . GLN A 1 170 ? -21.718 0.959 3.987 1.00 95.62 170 GLN A C 1
ATOM 1330 O O . GLN A 1 170 ? -22.870 1.192 3.629 1.00 95.62 170 GLN A O 1
ATOM 1335 N N . TYR A 1 171 ? -20.774 0.561 3.133 1.00 96.62 171 TYR A N 1
ATOM 1336 C CA . TYR A 1 171 ? -20.940 0.575 1.674 1.00 96.62 171 TYR A CA 1
ATOM 1337 C C . TYR A 1 171 ? -20.820 -0.810 1.017 1.00 96.62 171 TYR A C 1
ATOM 1339 O O . TYR A 1 171 ? -20.990 -0.940 -0.195 1.00 96.62 171 TYR A O 1
ATOM 1347 N N . GLY A 1 172 ? -20.523 -1.855 1.791 1.00 96.81 172 GLY A N 1
ATOM 1348 C CA . GLY A 1 172 ? -20.211 -3.184 1.275 1.00 96.81 172 GLY A CA 1
ATOM 1349 C C . GLY A 1 172 ? -18.776 -3.303 0.739 1.00 96.81 172 GLY A C 1
ATOM 1350 O O . GLY A 1 172 ? -18.061 -2.307 0.606 1.00 96.81 172 GLY A O 1
ATOM 1351 N N . PRO A 1 173 ? -18.323 -4.531 0.427 1.00 96.94 173 PRO A N 1
ATOM 1352 C CA . PRO A 1 173 ? -16.919 -4.818 0.134 1.00 96.94 173 PRO A CA 1
ATOM 1353 C C . PRO A 1 173 ? -16.402 -4.102 -1.116 1.00 96.94 173 PRO A C 1
ATOM 1355 O O . PRO A 1 173 ? -15.346 -3.489 -1.054 1.00 96.94 173 PRO A O 1
ATOM 1358 N N . ILE A 1 174 ? -17.146 -4.120 -2.227 1.00 98.25 174 ILE A N 1
ATOM 1359 C CA . ILE A 1 174 ? -16.681 -3.550 -3.504 1.00 98.25 174 ILE A CA 1
ATOM 1360 C C . ILE A 1 174 ? -16.515 -2.030 -3.408 1.00 98.25 174 ILE A C 1
ATOM 1362 O O . ILE A 1 174 ? -15.462 -1.495 -3.751 1.00 98.25 174 ILE A O 1
ATOM 1366 N N . VAL A 1 175 ? -17.544 -1.328 -2.928 1.00 98.44 175 VAL A N 1
ATOM 1367 C CA . VAL A 1 175 ? -17.522 0.139 -2.842 1.00 98.44 175 VAL A CA 1
ATOM 1368 C C . VAL A 1 175 ? -16.490 0.596 -1.812 1.00 98.44 175 VAL A C 1
ATOM 1370 O O . VAL A 1 175 ? -15.751 1.539 -2.075 1.00 98.44 175 VAL A O 1
ATOM 1373 N N . ALA A 1 176 ? -16.358 -0.107 -0.683 1.00 98.44 176 ALA A N 1
ATOM 1374 C CA . ALA A 1 176 ? -15.317 0.184 0.297 1.00 98.44 176 ALA A CA 1
ATOM 1375 C C . ALA A 1 176 ? -13.902 -0.005 -0.259 1.00 98.44 176 ALA A C 1
ATOM 1377 O O . ALA A 1 176 ? -13.039 0.830 0.004 1.00 98.44 176 ALA A O 1
ATOM 1378 N N . THR A 1 177 ? -13.667 -1.062 -1.043 1.00 98.69 177 THR A N 1
ATOM 1379 C CA . THR A 1 177 ? -12.391 -1.296 -1.732 1.00 98.69 177 THR A CA 1
ATOM 1380 C C . THR A 1 177 ? -12.072 -0.162 -2.701 1.00 98.69 177 THR A C 1
ATOM 1382 O O . THR A 1 177 ? -10.957 0.352 -2.675 1.00 98.69 177 THR A O 1
ATOM 1385 N N . LEU A 1 178 ? -13.044 0.266 -3.513 1.00 98.69 178 LEU A N 1
ATOM 1386 C CA . LEU A 1 178 ? -12.859 1.364 -4.465 1.00 98.69 178 LEU A CA 1
ATOM 1387 C C . LEU A 1 178 ? -12.585 2.694 -3.759 1.00 98.69 178 LEU A C 1
ATOM 1389 O O . LEU A 1 178 ? -11.623 3.371 -4.104 1.00 98.69 178 LEU A O 1
ATOM 1393 N N . ILE A 1 179 ? -13.381 3.050 -2.744 1.00 98.75 179 ILE A N 1
ATOM 1394 C CA . ILE A 1 179 ? -13.174 4.278 -1.963 1.00 98.75 179 ILE A CA 1
ATOM 1395 C C . ILE A 1 179 ? -11.787 4.263 -1.320 1.00 98.75 179 ILE A C 1
ATOM 1397 O O . ILE A 1 179 ? -11.040 5.232 -1.450 1.00 98.75 179 ILE A O 1
ATOM 1401 N N . LEU A 1 180 ? -11.434 3.171 -0.635 1.00 98.81 180 LEU A N 1
ATOM 1402 C CA . LEU A 1 180 ? -10.158 3.082 0.059 1.00 98.81 180 LEU A CA 1
ATOM 1403 C C . LEU A 1 180 ? -8.984 3.132 -0.916 1.00 98.81 180 LEU A C 1
ATOM 1405 O O . LEU A 1 180 ? -8.052 3.879 -0.662 1.00 98.81 180 LEU A O 1
ATOM 1409 N N . GLY A 1 181 ? -9.035 2.394 -2.025 1.00 98.69 181 GLY A N 1
ATOM 1410 C CA . GLY A 1 181 ? -7.961 2.395 -3.014 1.00 98.69 181 GLY A CA 1
ATOM 1411 C C . GLY A 1 181 ? -7.767 3.761 -3.676 1.00 98.69 181 GLY A C 1
ATOM 1412 O O . GLY A 1 181 ? -6.637 4.211 -3.830 1.00 98.69 181 GLY A O 1
ATOM 1413 N N . THR A 1 182 ? -8.849 4.485 -3.975 1.00 98.81 182 THR A N 1
ATOM 1414 C CA . THR A 1 182 ? -8.753 5.863 -4.485 1.00 98.81 182 THR A CA 1
ATOM 1415 C C . THR A 1 182 ? -8.107 6.791 -3.458 1.00 98.81 182 THR A C 1
ATOM 1417 O O . THR A 1 182 ? -7.167 7.518 -3.778 1.00 98.81 182 THR A O 1
ATOM 1420 N N . LEU A 1 183 ? -8.581 6.761 -2.209 1.00 98.69 183 LEU A N 1
ATOM 1421 C CA . LEU A 1 183 ? -8.051 7.616 -1.145 1.00 98.69 183 LEU A CA 1
ATOM 1422 C C . LEU A 1 183 ? -6.622 7.224 -0.741 1.00 98.69 183 LEU A C 1
ATOM 1424 O O . LEU A 1 183 ? -5.847 8.091 -0.352 1.00 98.69 183 LEU A O 1
ATOM 1428 N N . HIS A 1 184 ? -6.238 5.955 -0.849 1.00 98.50 184 HIS A N 1
ATOM 1429 C CA . HIS A 1 184 ? -4.861 5.512 -0.620 1.00 98.50 184 HIS A CA 1
ATOM 1430 C C . HIS A 1 184 ? -3.945 5.961 -1.765 1.00 98.50 184 HIS A C 1
ATOM 1432 O O . HIS A 1 184 ? -2.851 6.460 -1.516 1.00 98.50 184 HIS A O 1
ATOM 1438 N N . GLY A 1 185 ? -4.406 5.889 -3.016 1.00 98.19 185 GLY A N 1
ATOM 1439 C CA . GLY A 1 185 ? -3.673 6.407 -4.172 1.00 98.19 185 GLY A CA 1
ATOM 1440 C C . GLY A 1 185 ? -3.407 7.913 -4.082 1.00 98.19 185 GLY A C 1
ATOM 1441 O O . GLY A 1 185 ? -2.269 8.347 -4.234 1.00 98.19 185 GLY A O 1
ATOM 1442 N N . ILE A 1 186 ? -4.435 8.713 -3.776 1.00 98.56 186 ILE A N 1
ATOM 1443 C CA . ILE A 1 186 ? -4.310 10.181 -3.670 1.00 98.56 186 ILE A CA 1
ATOM 1444 C C . ILE A 1 186 ? -3.403 10.589 -2.500 1.00 98.56 186 ILE A C 1
ATOM 1446 O O . ILE A 1 186 ? -2.680 11.580 -2.600 1.00 98.56 186 ILE A O 1
ATOM 1450 N N . TRP A 1 187 ? -3.394 9.815 -1.410 1.00 98.44 187 TRP A N 1
ATOM 1451 C CA . TRP A 1 187 ? -2.553 10.080 -0.238 1.00 98.44 187 TRP A CA 1
ATOM 1452 C C . TRP A 1 187 ? -1.060 10.176 -0.588 1.00 98.44 187 TRP A C 1
ATOM 1454 O O . TRP A 1 187 ? -0.351 10.974 0.023 1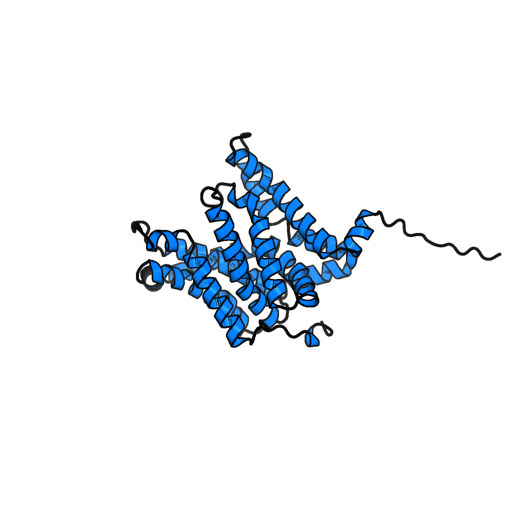.00 98.44 187 TRP A O 1
ATOM 1464 N N . HIS A 1 188 ? -0.610 9.449 -1.616 1.00 97.62 188 HIS A N 1
ATOM 1465 C CA . HIS A 1 188 ? 0.781 9.434 -2.068 1.00 97.62 188 HIS A CA 1
ATOM 1466 C C . HIS A 1 188 ? 1.210 10.671 -2.867 1.00 97.62 188 HIS A C 1
ATOM 1468 O O . HIS A 1 188 ? 2.391 10.781 -3.179 1.00 97.62 188 HIS A O 1
ATOM 1474 N N . LEU A 1 189 ? 0.306 11.601 -3.206 1.00 97.94 189 LEU A N 1
ATOM 1475 C CA . LEU A 1 189 ? 0.613 12.733 -4.090 1.00 97.94 189 LEU A CA 1
ATOM 1476 C C . LEU A 1 189 ? 1.932 13.460 -3.744 1.00 97.94 189 LEU A C 1
ATOM 1478 O O . LEU A 1 189 ? 2.742 13.624 -4.654 1.00 97.94 189 LEU A O 1
ATOM 1482 N N . PRO A 1 190 ? 2.219 13.840 -2.480 1.00 97.50 190 PRO A N 1
ATOM 1483 C CA . PRO A 1 190 ? 3.488 14.486 -2.157 1.00 97.50 190 PRO A CA 1
ATOM 1484 C C . PRO A 1 190 ? 4.700 13.591 -2.412 1.00 97.50 190 PRO A C 1
ATOM 1486 O O . PRO A 1 190 ? 5.728 14.083 -2.851 1.00 97.50 190 PRO A O 1
ATOM 1489 N N . ALA A 1 191 ? 4.585 12.281 -2.182 1.00 96.81 191 ALA A N 1
ATOM 1490 C CA . ALA A 1 191 ? 5.685 11.354 -2.417 1.00 96.81 191 ALA A CA 1
ATOM 1491 C C . ALA A 1 191 ? 6.037 11.264 -3.908 1.00 96.81 191 ALA A C 1
ATOM 1493 O O . ALA A 1 191 ? 7.219 11.249 -4.239 1.00 96.81 191 ALA A O 1
ATOM 1494 N N . LEU A 1 192 ? 5.041 11.309 -4.806 1.00 96.94 192 LEU A N 1
ATOM 1495 C CA . LEU A 1 192 ? 5.274 11.351 -6.257 1.00 96.94 192 LEU A CA 1
ATOM 1496 C C . LEU A 1 192 ? 5.940 12.652 -6.737 1.00 96.94 192 LEU A C 1
ATOM 1498 O O . LEU A 1 192 ? 6.397 12.707 -7.873 1.00 96.94 192 LEU A O 1
ATOM 1502 N N . LEU A 1 193 ? 5.982 13.700 -5.910 1.00 97.19 193 LEU A N 1
ATOM 1503 C CA . LEU A 1 193 ? 6.716 14.934 -6.211 1.00 97.19 193 LEU A CA 1
ATOM 1504 C C . LEU A 1 193 ? 8.189 14.859 -5.786 1.00 97.19 193 LEU A C 1
ATOM 1506 O O . LEU A 1 193 ? 8.932 15.802 -6.031 1.00 97.19 193 LEU A O 1
ATOM 1510 N N . THR A 1 194 ? 8.608 13.774 -5.131 1.00 96.44 194 THR A N 1
ATOM 1511 C CA . THR A 1 194 ? 9.981 13.578 -4.646 1.00 96.44 194 THR A CA 1
ATOM 1512 C C . THR A 1 194 ? 10.739 12.566 -5.514 1.00 96.44 194 THR A C 1
ATOM 1514 O O . THR A 1 194 ? 10.104 11.772 -6.208 1.00 96.44 194 THR A O 1
ATOM 1517 N N . PRO A 1 195 ? 12.079 12.483 -5.400 1.00 93.62 195 PRO A N 1
ATOM 1518 C CA . PRO A 1 195 ? 12.887 11.463 -6.081 1.00 93.62 195 PRO A CA 1
ATOM 1519 C C . PRO A 1 195 ? 12.626 10.009 -5.645 1.00 93.62 195 PRO A C 1
ATOM 1521 O O . PRO A 1 195 ? 13.323 9.105 -6.098 1.00 93.62 195 PRO A O 1
ATOM 1524 N N . LEU A 1 196 ? 11.664 9.762 -4.745 1.00 91.44 196 LEU A N 1
ATOM 1525 C CA . LEU A 1 196 ? 11.247 8.410 -4.357 1.00 91.44 196 LEU A CA 1
ATOM 1526 C C . LEU A 1 196 ? 10.553 7.654 -5.502 1.00 91.44 196 LEU A C 1
ATOM 1528 O O . LEU A 1 196 ? 10.484 6.427 -5.465 1.00 91.44 196 LEU A O 1
ATOM 1532 N N . PHE A 1 197 ? 10.024 8.380 -6.488 1.00 91.50 197 PHE A N 1
ATOM 1533 C CA . PHE A 1 197 ? 9.346 7.842 -7.664 1.00 91.50 197 PHE A CA 1
ATOM 1534 C C . PHE A 1 197 ? 9.889 8.494 -8.939 1.00 91.50 197 PHE A C 1
ATOM 1536 O O . PHE A 1 197 ? 10.669 9.447 -8.887 1.00 91.50 197 PHE A O 1
ATOM 1543 N N . ASP A 1 198 ? 9.449 7.986 -10.091 1.00 90.12 198 ASP A N 1
ATOM 1544 C CA . ASP A 1 198 ? 9.709 8.618 -11.384 1.00 90.12 198 ASP A CA 1
ATOM 1545 C C . ASP A 1 198 ? 9.234 10.082 -11.405 1.00 90.12 198 ASP A C 1
ATOM 1547 O O . ASP A 1 198 ? 8.276 10.425 -10.700 1.00 90.12 198 ASP A O 1
ATOM 1551 N N . PRO A 1 199 ? 9.836 10.938 -12.258 1.00 93.06 199 PRO A N 1
ATOM 1552 C CA . PRO A 1 199 ? 9.436 12.331 -12.388 1.00 93.06 199 PRO A CA 1
ATOM 1553 C C . PRO A 1 199 ? 7.922 12.508 -12.531 1.00 93.06 199 PRO A C 1
ATOM 1555 O O . PRO A 1 199 ? 7.264 11.849 -13.347 1.00 93.06 199 PRO A O 1
ATOM 1558 N N . PHE A 1 200 ? 7.374 13.431 -11.740 1.00 95.62 200 PHE A N 1
ATOM 1559 C CA . PHE A 1 200 ? 5.936 13.639 -11.665 1.00 95.62 200 PHE A CA 1
ATOM 1560 C C . PHE A 1 200 ? 5.333 13.991 -13.029 1.00 95.62 200 PHE A C 1
ATOM 1562 O O . PHE A 1 200 ? 5.748 14.932 -13.707 1.00 95.62 200 PHE A O 1
ATOM 1569 N N . THR A 1 201 ? 4.262 13.286 -13.385 1.00 96.44 201 THR A N 1
ATOM 1570 C CA . THR A 1 201 ? 3.373 13.639 -14.495 1.00 96.44 201 THR A CA 1
ATOM 1571 C C . THR A 1 201 ? 1.928 13.408 -14.071 1.00 96.44 201 THR A C 1
ATOM 1573 O O . THR A 1 201 ? 1.646 12.535 -13.247 1.00 96.44 201 THR A O 1
ATOM 1576 N N . LEU A 1 202 ? 0.982 14.152 -14.654 1.00 96.44 202 LEU A N 1
ATOM 1577 C CA . LEU A 1 202 ? -0.439 13.949 -14.357 1.00 96.44 202 LEU A CA 1
ATOM 1578 C C . LEU A 1 202 ? -0.910 12.544 -14.769 1.00 96.44 202 LEU A C 1
ATOM 1580 O O . LEU A 1 202 ? -1.684 11.917 -14.049 1.00 96.44 202 LEU A O 1
ATOM 1584 N N . GLU A 1 203 ? -0.407 12.032 -15.897 1.00 95.81 203 GLU A N 1
ATOM 1585 C CA . GLU A 1 203 ? -0.654 10.652 -16.327 1.00 95.81 203 GLU A CA 1
ATOM 1586 C C . GLU A 1 203 ? -0.083 9.647 -15.319 1.00 95.81 203 GLU A C 1
ATOM 1588 O O . GLU A 1 203 ? -0.792 8.734 -14.904 1.00 95.81 203 GLU A O 1
ATOM 1593 N N . GLY A 1 204 ? 1.169 9.829 -14.882 1.00 95.69 204 GLY A N 1
ATOM 1594 C CA . GLY A 1 204 ? 1.809 8.969 -13.887 1.00 95.69 204 GLY A CA 1
ATOM 1595 C C . GLY A 1 204 ? 1.057 8.944 -12.561 1.00 95.69 204 GLY A C 1
ATOM 1596 O O . GLY A 1 204 ? 0.825 7.871 -12.007 1.00 95.69 204 GLY A O 1
ATOM 1597 N N . PHE A 1 205 ? 0.580 10.101 -12.100 1.00 97.50 205 PHE A N 1
ATOM 1598 C CA . PHE A 1 205 ? -0.263 10.191 -10.913 1.00 97.50 205 PHE A CA 1
ATOM 1599 C C . PHE A 1 205 ? -1.601 9.462 -11.093 1.00 97.50 205 PHE A C 1
ATOM 1601 O O . PHE A 1 205 ? -1.971 8.642 -10.253 1.00 97.50 205 PHE A O 1
ATOM 1608 N N . ALA A 1 206 ? -2.309 9.689 -12.204 1.00 97.62 206 ALA A N 1
ATOM 1609 C CA . ALA A 1 206 ? -3.559 8.986 -12.494 1.00 97.62 206 ALA A CA 1
ATOM 1610 C C . ALA A 1 206 ? -3.349 7.463 -12.564 1.00 97.62 206 ALA A C 1
ATOM 1612 O O . ALA A 1 206 ? -4.115 6.696 -11.978 1.00 97.62 206 ALA A O 1
ATOM 1613 N N . ARG A 1 207 ? -2.270 7.020 -13.215 1.00 96.94 207 ARG A N 1
ATOM 1614 C CA . ARG A 1 207 ? -1.867 5.613 -13.308 1.00 96.94 207 ARG A CA 1
ATOM 1615 C C . ARG A 1 207 ? -1.564 5.011 -11.934 1.00 96.94 207 ARG A C 1
ATOM 1617 O O . ARG A 1 207 ? -1.977 3.883 -11.658 1.00 96.94 207 ARG A O 1
ATOM 1624 N N . PHE A 1 208 ? -0.897 5.756 -11.054 1.00 97.25 208 PHE A N 1
ATOM 1625 C CA . PHE A 1 208 ? -0.629 5.334 -9.680 1.00 97.25 208 PHE A CA 1
ATOM 1626 C C . PHE A 1 208 ? -1.928 5.143 -8.885 1.00 97.25 208 PHE A C 1
ATOM 1628 O O . PHE A 1 208 ? -2.131 4.091 -8.277 1.00 97.25 208 PHE A O 1
ATOM 1635 N N . VAL A 1 209 ? -2.848 6.113 -8.947 1.00 98.44 209 VAL A N 1
ATOM 1636 C CA . VAL A 1 209 ? -4.159 6.022 -8.281 1.00 98.44 209 VAL A CA 1
ATOM 1637 C C . VAL A 1 209 ? -4.951 4.822 -8.799 1.00 98.44 209 VAL A C 1
ATOM 1639 O O . VAL A 1 209 ? -5.457 4.036 -8.001 1.00 98.44 209 VAL A O 1
ATOM 1642 N N . LEU A 1 210 ? -5.002 4.622 -10.118 1.00 98.44 210 LEU A N 1
ATOM 1643 C CA . LEU A 1 210 ? -5.678 3.472 -10.721 1.00 98.44 210 LEU A CA 1
ATOM 1644 C C . LEU A 1 210 ? -5.062 2.145 -10.273 1.00 98.44 210 LEU A C 1
ATOM 1646 O O . LEU A 1 210 ? -5.799 1.225 -9.923 1.00 98.44 210 LEU A O 1
ATOM 1650 N N . THR A 1 211 ? -3.730 2.056 -10.224 1.00 98.12 211 THR A N 1
ATOM 1651 C CA . THR A 1 211 ? -3.024 0.869 -9.718 1.00 98.12 211 THR A CA 1
ATOM 1652 C C . THR A 1 211 ? -3.388 0.604 -8.260 1.00 98.12 211 THR A C 1
ATOM 1654 O O . THR A 1 211 ? -3.733 -0.525 -7.917 1.00 98.12 211 THR A O 1
ATOM 1657 N N . SER A 1 212 ? -3.394 1.637 -7.411 1.00 98.38 212 SER A N 1
ATOM 1658 C CA . SER A 1 212 ? -3.804 1.528 -6.005 1.00 98.38 212 SER A CA 1
ATOM 1659 C C . SER A 1 212 ? -5.249 1.028 -5.870 1.00 98.38 212 SER A C 1
ATOM 1661 O O . SER A 1 212 ? -5.517 0.094 -5.107 1.00 98.38 212 SER A O 1
ATOM 1663 N N . MET A 1 213 ? -6.175 1.557 -6.678 1.00 98.44 213 MET A N 1
ATOM 1664 C CA . MET A 1 213 ? -7.571 1.109 -6.720 1.00 98.44 213 MET A CA 1
ATOM 1665 C C . MET A 1 213 ? -7.697 -0.384 -7.036 1.00 98.44 213 MET A C 1
ATOM 1667 O O . MET A 1 213 ? -8.341 -1.112 -6.277 1.00 98.44 213 MET A O 1
ATOM 1671 N N . VAL A 1 214 ? -7.081 -0.860 -8.126 1.00 98.50 214 VAL A N 1
ATOM 1672 C CA . VAL A 1 214 ? -7.196 -2.276 -8.520 1.00 98.50 214 VAL A CA 1
ATOM 1673 C C . VAL A 1 214 ? -6.419 -3.205 -7.587 1.00 98.50 214 VAL A C 1
ATOM 1675 O O . VAL A 1 214 ? -6.913 -4.280 -7.250 1.00 98.50 214 VAL A O 1
ATOM 1678 N N . ALA A 1 215 ? -5.259 -2.782 -7.079 1.00 98.50 215 ALA A N 1
ATOM 1679 C CA . ALA A 1 215 ? -4.477 -3.564 -6.128 1.00 98.50 215 ALA A CA 1
ATOM 1680 C C . ALA A 1 215 ? -5.226 -3.760 -4.804 1.00 98.50 215 ALA A C 1
ATOM 1682 O O . ALA A 1 215 ? -5.169 -4.844 -4.220 1.00 98.50 215 ALA A O 1
ATOM 1683 N N . THR A 1 216 ? -5.998 -2.762 -4.355 1.00 98.69 216 THR A N 1
ATOM 1684 C CA . THR A 1 216 ? -6.749 -2.829 -3.090 1.00 98.69 216 THR A CA 1
ATOM 1685 C C . THR A 1 216 ? -7.729 -4.007 -3.054 1.00 98.69 216 THR A C 1
ATOM 1687 O O . THR A 1 216 ? -7.954 -4.554 -1.977 1.00 98.69 216 THR A O 1
ATOM 1690 N N . PHE A 1 217 ? -8.228 -4.503 -4.195 1.00 98.75 217 PHE A N 1
ATOM 1691 C CA . PHE A 1 217 ? -9.067 -5.712 -4.239 1.00 98.75 217 PHE A CA 1
ATOM 1692 C C . PHE A 1 217 ? -8.368 -6.952 -3.671 1.00 98.75 217 PHE A C 1
ATOM 1694 O O . PHE A 1 217 ? -8.991 -7.704 -2.917 1.00 98.75 217 PHE A O 1
ATOM 1701 N N . LEU A 1 218 ? -7.079 -7.145 -3.975 1.00 98.75 218 LEU A N 1
ATOM 1702 C CA . LEU A 1 218 ? -6.287 -8.244 -3.417 1.00 98.75 218 LEU A CA 1
ATOM 1703 C C . LEU A 1 218 ? -6.205 -8.122 -1.893 1.00 98.75 218 LEU A C 1
ATOM 1705 O O . LEU A 1 218 ? -6.463 -9.088 -1.175 1.00 98.75 218 LEU A O 1
ATOM 1709 N N . TYR A 1 219 ? -5.910 -6.922 -1.395 1.00 98.62 219 TYR A N 1
ATOM 1710 C CA . TYR A 1 219 ? -5.814 -6.673 0.040 1.00 98.62 219 TYR A CA 1
ATOM 1711 C C . TYR A 1 219 ? -7.148 -6.853 0.754 1.00 98.62 219 TYR A C 1
ATOM 1713 O O . TYR A 1 219 ? -7.188 -7.467 1.816 1.00 98.62 219 TYR A O 1
ATOM 1721 N N . SER A 1 220 ? -8.241 -6.349 0.182 1.00 98.56 220 SER A N 1
ATOM 1722 C CA . SER A 1 220 ? -9.586 -6.513 0.726 1.00 98.56 220 SER A CA 1
ATOM 1723 C C . SER A 1 220 ? -9.975 -7.987 0.809 1.00 98.56 220 SER A C 1
ATOM 1725 O O . SER A 1 220 ? -10.469 -8.433 1.844 1.00 98.56 220 SER A O 1
ATOM 1727 N N . TRP A 1 221 ? -9.701 -8.769 -0.240 1.00 98.56 221 TRP A N 1
ATOM 1728 C CA . TRP A 1 221 ? -9.972 -10.205 -0.241 1.00 98.56 221 TRP A CA 1
ATOM 1729 C C . TRP A 1 221 ? -9.132 -10.968 0.787 1.00 98.56 221 TRP A C 1
ATOM 1731 O O . TRP A 1 221 ? -9.682 -11.759 1.556 1.00 98.56 221 TRP A O 1
ATOM 1741 N N . VAL A 1 222 ? -7.824 -10.705 0.852 1.00 98.38 222 VAL A N 1
ATOM 1742 C CA . VAL A 1 222 ? -6.930 -11.328 1.839 1.00 98.38 222 VAL A CA 1
ATOM 1743 C C . VAL A 1 222 ? -7.340 -10.956 3.261 1.00 98.38 222 VAL A C 1
ATOM 1745 O O . VAL A 1 222 ? -7.413 -11.826 4.129 1.00 98.38 222 VAL A O 1
ATOM 1748 N N . TYR A 1 223 ? -7.660 -9.687 3.512 1.00 98.12 223 TYR A N 1
ATOM 1749 C CA . TYR A 1 223 ? -8.119 -9.215 4.815 1.00 98.12 223 TYR A CA 1
ATOM 1750 C C . TYR A 1 223 ? -9.404 -9.925 5.253 1.00 98.12 223 TYR A C 1
ATOM 1752 O O . TYR A 1 223 ? -9.453 -10.521 6.329 1.00 98.12 223 TYR A O 1
ATOM 1760 N N . ASN A 1 224 ? -10.426 -9.939 4.396 1.00 97.88 224 ASN A N 1
ATOM 1761 C CA . ASN A 1 224 ? -11.698 -10.599 4.688 1.00 97.88 224 ASN A CA 1
ATOM 1762 C C . ASN A 1 224 ? -11.523 -12.110 4.879 1.00 97.88 224 ASN A C 1
ATOM 1764 O O . ASN A 1 224 ? -12.006 -12.693 5.851 1.00 97.88 224 ASN A O 1
ATOM 1768 N N . GLY A 1 225 ? -10.796 -12.754 3.967 1.00 96.50 225 GLY A N 1
ATOM 1769 C CA . GLY A 1 225 ? -10.577 -14.193 3.983 1.00 96.50 225 GLY A CA 1
ATOM 1770 C C . GLY A 1 225 ? -9.747 -14.668 5.180 1.00 96.50 225 GLY A C 1
ATOM 1771 O O . GLY A 1 225 ? -10.001 -15.749 5.725 1.00 96.50 225 GLY A O 1
ATOM 1772 N N . SER A 1 226 ? -8.814 -13.837 5.651 1.00 96.31 226 SER A N 1
ATOM 1773 C CA . SER A 1 226 ? -8.049 -14.053 6.885 1.00 96.31 226 SER A CA 1
ATOM 1774 C C . SER A 1 226 ? -8.799 -13.643 8.161 1.00 96.31 226 SER A C 1
ATOM 1776 O O . SER A 1 226 ? -8.222 -13.703 9.245 1.00 96.31 226 SER A O 1
ATOM 1778 N N . ARG A 1 227 ? -10.101 -13.326 8.059 1.00 94.25 227 ARG A N 1
ATOM 1779 C CA . ARG A 1 227 ? -11.001 -12.936 9.163 1.00 94.25 227 ARG A CA 1
ATOM 1780 C C . ARG A 1 227 ? -10.627 -11.603 9.819 1.00 94.25 227 ARG A C 1
ATOM 1782 O O . ARG A 1 227 ? -10.593 -11.495 11.041 1.00 94.25 227 ARG A O 1
ATOM 1789 N N . GLY A 1 228 ? -10.330 -10.596 9.005 1.00 95.06 228 GLY A N 1
ATOM 1790 C CA . GLY A 1 228 ? -10.015 -9.246 9.469 1.00 95.06 228 GLY A CA 1
ATOM 1791 C C . GLY A 1 228 ? -8.639 -9.124 10.129 1.00 95.06 228 GLY A C 1
ATOM 1792 O O . GLY A 1 228 ? -8.431 -8.269 11.001 1.00 95.06 228 GLY A O 1
ATOM 1793 N N . ASN A 1 229 ? -7.707 -10.003 9.748 1.00 96.88 229 ASN A N 1
ATOM 1794 C CA . ASN A 1 229 ? -6.377 -10.066 10.333 1.00 96.88 229 ASN A CA 1
ATOM 1795 C C . ASN A 1 229 ? -5.468 -8.973 9.741 1.00 96.88 229 ASN A C 1
ATOM 1797 O O . ASN A 1 229 ? -5.042 -9.039 8.588 1.00 96.88 229 ASN A O 1
ATOM 1801 N N . VAL A 1 230 ? -5.157 -7.968 10.563 1.00 97.81 230 VAL A N 1
ATOM 1802 C CA . VAL A 1 230 ? -4.329 -6.814 10.178 1.00 97.81 230 VAL A CA 1
ATOM 1803 C C . VAL A 1 230 ? -2.877 -7.223 9.931 1.00 97.81 230 VAL A C 1
ATOM 1805 O O . VAL A 1 230 ? -2.260 -6.705 9.007 1.00 97.81 230 VAL A O 1
ATOM 1808 N N . TRP A 1 231 ? -2.342 -8.188 10.687 1.00 98.06 231 TRP A N 1
ATOM 1809 C CA . TRP A 1 231 ? -0.984 -8.693 10.466 1.00 98.06 231 TRP A CA 1
ATOM 1810 C C . TRP A 1 231 ? -0.815 -9.294 9.070 1.00 98.06 231 TRP A C 1
ATOM 1812 O O . TRP A 1 231 ? 0.175 -9.031 8.397 1.00 98.06 231 TRP A O 1
ATOM 1822 N N . ILE A 1 232 ? -1.805 -10.046 8.589 1.00 98.44 232 ILE A N 1
ATOM 1823 C CA . ILE A 1 232 ? -1.755 -10.620 7.238 1.00 98.44 232 ILE A CA 1
ATOM 1824 C C . ILE A 1 232 ? -1.753 -9.520 6.166 1.00 98.44 232 ILE A C 1
ATOM 1826 O O . ILE A 1 232 ? -1.049 -9.657 5.168 1.00 98.44 232 ILE A O 1
ATOM 1830 N N . ALA A 1 233 ? -2.462 -8.407 6.382 1.00 98.31 233 ALA A N 1
ATOM 1831 C CA . ALA A 1 233 ? -2.393 -7.248 5.490 1.00 98.31 233 ALA A CA 1
ATOM 1832 C C . ALA A 1 233 ? -1.020 -6.548 5.533 1.00 98.31 233 ALA A C 1
ATOM 1834 O O . ALA A 1 233 ? -0.488 -6.219 4.477 1.00 98.31 233 ALA A O 1
ATOM 1835 N N . ILE A 1 234 ? -0.418 -6.397 6.723 1.00 98.62 234 ILE A N 1
ATOM 1836 C CA . ILE A 1 234 ? 0.951 -5.869 6.903 1.00 98.62 234 ILE A CA 1
ATOM 1837 C C . ILE A 1 234 ? 1.957 -6.711 6.107 1.00 98.62 234 ILE A C 1
ATOM 1839 O O . ILE A 1 234 ? 2.752 -6.171 5.343 1.00 98.62 234 ILE A O 1
ATOM 1843 N N . VAL A 1 235 ? 1.907 -8.038 6.246 1.00 98.69 235 VAL A N 1
ATOM 1844 C CA . VAL A 1 235 ? 2.825 -8.942 5.536 1.00 98.69 235 VAL A CA 1
ATOM 1845 C C . VAL A 1 235 ? 2.567 -8.932 4.028 1.00 98.69 235 VAL A C 1
ATOM 1847 O O . VAL A 1 235 ? 3.524 -8.977 3.257 1.00 98.69 235 VAL A O 1
ATOM 1850 N N . LEU A 1 236 ? 1.305 -8.848 3.589 1.00 98.81 236 LEU A N 1
ATOM 1851 C CA . LEU A 1 236 ? 0.969 -8.713 2.169 1.00 98.81 236 LEU A CA 1
ATOM 1852 C C . LEU A 1 236 ? 1.548 -7.426 1.574 1.00 98.81 236 LEU A C 1
ATOM 1854 O O . LEU A 1 236 ? 2.107 -7.484 0.483 1.00 98.81 236 LEU A O 1
ATOM 1858 N N . HIS A 1 237 ? 1.449 -6.300 2.285 1.00 98.69 237 HIS A N 1
ATOM 1859 C CA . HIS A 1 237 ? 2.041 -5.033 1.853 1.00 98.69 237 HIS A CA 1
ATOM 1860 C C . HIS A 1 237 ? 3.559 -5.177 1.703 1.00 98.69 237 HIS A C 1
ATOM 1862 O O . HIS A 1 237 ? 4.098 -4.957 0.618 1.00 98.69 237 HIS A O 1
ATOM 1868 N N . ALA A 1 238 ? 4.235 -5.665 2.744 1.00 98.62 238 ALA A N 1
ATOM 1869 C CA . ALA A 1 238 ? 5.678 -5.882 2.718 1.00 98.62 238 ALA A CA 1
ATOM 1870 C C . ALA A 1 238 ? 6.108 -6.809 1.566 1.00 98.62 238 ALA A C 1
ATOM 1872 O O . ALA A 1 238 ? 7.068 -6.521 0.855 1.00 98.62 238 ALA A O 1
ATOM 1873 N N . SER A 1 239 ? 5.355 -7.889 1.339 1.00 98.75 239 SER A N 1
ATOM 1874 C CA . SER A 1 239 ? 5.593 -8.843 0.248 1.00 98.75 239 SER A CA 1
ATOM 1875 C C . SER A 1 239 ? 5.317 -8.246 -1.130 1.00 98.75 239 SER A C 1
ATOM 1877 O O . SER A 1 239 ? 6.024 -8.566 -2.080 1.00 98.75 239 SER A O 1
ATOM 1879 N N . GLY A 1 240 ? 4.331 -7.354 -1.248 1.00 98.44 240 GLY A N 1
ATOM 1880 C CA . GLY A 1 240 ? 4.066 -6.565 -2.449 1.00 98.44 240 GLY A CA 1
ATOM 1881 C C . GLY A 1 240 ? 5.262 -5.710 -2.845 1.00 98.44 240 GLY A C 1
ATOM 1882 O O . GLY A 1 240 ? 5.757 -5.841 -3.962 1.00 98.44 240 GLY A O 1
ATOM 1883 N N . ASN A 1 241 ? 5.768 -4.911 -1.905 1.00 97.75 241 ASN A N 1
ATOM 1884 C CA . ASN A 1 241 ? 6.915 -4.033 -2.145 1.00 97.75 241 ASN A CA 1
ATOM 1885 C C . ASN A 1 241 ? 8.186 -4.841 -2.446 1.00 97.75 241 ASN A C 1
ATOM 1887 O O . ASN A 1 241 ? 8.933 -4.515 -3.368 1.00 97.75 241 ASN A O 1
ATOM 1891 N N . ALA A 1 242 ? 8.403 -5.941 -1.722 1.00 98.62 242 ALA A N 1
ATOM 1892 C CA . ALA A 1 242 ? 9.518 -6.848 -1.971 1.00 98.62 242 ALA A CA 1
ATOM 1893 C C . ALA A 1 242 ? 9.432 -7.537 -3.343 1.00 98.62 242 ALA A C 1
ATOM 1895 O O . ALA A 1 242 ? 10.456 -7.745 -3.989 1.00 98.62 242 ALA A O 1
ATOM 1896 N N . ALA A 1 243 ? 8.230 -7.880 -3.815 1.00 98.56 243 ALA A N 1
ATOM 1897 C CA . ALA A 1 243 ? 8.033 -8.461 -5.142 1.00 98.56 243 ALA A CA 1
ATOM 1898 C C . ALA A 1 243 ? 8.341 -7.456 -6.263 1.00 98.56 243 ALA A C 1
ATOM 1900 O O . ALA A 1 243 ? 8.918 -7.846 -7.280 1.00 98.56 243 ALA A O 1
ATOM 1901 N N . THR A 1 244 ? 8.028 -6.170 -6.071 1.00 97.00 244 THR A N 1
ATOM 1902 C CA . THR A 1 244 ? 8.453 -5.096 -6.982 1.00 97.00 244 THR A CA 1
ATOM 1903 C C . THR A 1 244 ? 9.978 -4.984 -7.025 1.00 97.00 244 THR A C 1
ATOM 1905 O O . THR A 1 244 ? 10.555 -5.003 -8.108 1.00 97.00 244 THR A O 1
ATOM 1908 N N . GLN A 1 245 ? 10.643 -4.951 -5.862 1.00 97.31 245 GLN A N 1
ATOM 1909 C CA . GLN A 1 245 ? 12.112 -4.908 -5.775 1.00 97.31 245 GLN A CA 1
ATOM 1910 C C . GLN A 1 245 ? 12.759 -6.122 -6.449 1.00 97.31 245 GLN A C 1
ATOM 1912 O O . GLN A 1 245 ? 13.649 -5.966 -7.277 1.00 97.31 245 GLN A O 1
ATOM 1917 N N . LEU A 1 246 ? 12.259 -7.328 -6.164 1.00 98.56 246 LEU A N 1
ATOM 1918 C CA . LEU A 1 246 ? 12.703 -8.552 -6.825 1.00 98.56 246 LEU A CA 1
ATOM 1919 C C . LEU A 1 246 ? 12.547 -8.450 -8.347 1.00 98.56 246 LEU A C 1
ATOM 1921 O O . LEU A 1 246 ? 13.462 -8.788 -9.085 1.00 98.56 246 LEU A O 1
ATOM 1925 N N . THR A 1 247 ? 11.398 -7.975 -8.827 1.00 98.19 247 THR A N 1
ATOM 1926 C CA . THR A 1 247 ? 11.137 -7.854 -10.268 1.00 98.19 247 THR A CA 1
ATOM 1927 C C . THR A 1 247 ? 12.088 -6.863 -10.929 1.00 98.19 247 THR A C 1
ATOM 1929 O O . THR A 1 247 ? 12.577 -7.144 -12.020 1.00 98.19 247 THR A O 1
ATOM 1932 N N . ASN A 1 248 ? 12.431 -5.767 -10.249 1.00 96.25 248 ASN A N 1
ATOM 1933 C CA . ASN A 1 248 ? 13.419 -4.803 -10.729 1.00 96.25 248 ASN A CA 1
ATOM 1934 C C . ASN A 1 248 ? 14.811 -5.423 -10.923 1.00 96.25 248 ASN A C 1
ATOM 1936 O O . ASN A 1 248 ? 15.502 -5.028 -11.858 1.00 96.25 248 ASN A O 1
ATOM 1940 N N . GLU A 1 249 ? 15.212 -6.395 -10.102 1.00 97.56 249 GLU A N 1
ATOM 1941 C CA . GLU A 1 249 ? 16.470 -7.144 -10.281 1.00 97.56 249 GLU A CA 1
ATOM 1942 C C . GLU A 1 249 ? 16.395 -8.175 -11.419 1.00 97.56 249 GLU A C 1
ATOM 1944 O O . GLU A 1 249 ? 17.408 -8.561 -11.998 1.00 97.56 249 GLU A O 1
ATOM 1949 N N . LEU A 1 250 ? 15.188 -8.637 -11.753 1.00 97.75 250 LEU A N 1
ATOM 1950 C CA . LEU A 1 250 ? 14.963 -9.683 -12.751 1.00 97.75 250 LEU A CA 1
ATOM 1951 C C . LEU A 1 250 ? 14.764 -9.147 -14.173 1.00 97.75 250 LEU A C 1
ATOM 1953 O O . LEU A 1 250 ? 14.945 -9.905 -15.129 1.00 97.75 250 LEU A O 1
ATOM 1957 N N . VAL A 1 251 ? 14.357 -7.887 -14.336 1.00 96.50 251 VAL A N 1
ATOM 1958 C CA . VAL A 1 251 ? 14.143 -7.289 -15.661 1.00 96.50 251 VAL A CA 1
ATOM 1959 C C . VAL A 1 251 ? 15.473 -6.930 -16.343 1.00 96.50 251 VAL A C 1
ATOM 1961 O O . VAL A 1 251 ? 16.318 -6.272 -15.729 1.00 96.50 251 VAL A O 1
ATOM 1964 N N . PRO A 1 252 ? 15.665 -7.308 -17.622 1.00 94.81 252 PRO A N 1
ATOM 1965 C CA . PRO A 1 252 ? 16.777 -6.818 -18.436 1.00 94.81 252 PRO A CA 1
ATOM 1966 C C . PRO A 1 252 ? 16.820 -5.284 -18.485 1.00 94.81 252 PRO A C 1
ATOM 1968 O O . PRO A 1 252 ? 15.784 -4.638 -18.652 1.00 94.81 252 PRO A O 1
ATOM 1971 N N . LYS A 1 253 ? 18.015 -4.702 -18.343 1.00 91.94 253 LYS A N 1
ATOM 1972 C CA . LYS A 1 253 ? 18.223 -3.238 -18.296 1.00 91.94 253 LYS A CA 1
ATOM 1973 C C . LYS A 1 253 ? 18.556 -2.621 -19.653 1.00 91.94 253 LYS A C 1
ATOM 1975 O O . LYS A 1 253 ? 18.508 -1.409 -19.802 1.00 91.94 253 LYS A O 1
ATOM 1980 N N . ASP A 1 254 ? 18.898 -3.461 -20.617 1.00 91.88 254 ASP A N 1
ATOM 1981 C CA . ASP A 1 254 ? 19.336 -3.130 -21.971 1.00 91.88 254 ASP A CA 1
ATOM 1982 C C . ASP A 1 254 ? 18.210 -3.231 -23.014 1.00 91.88 254 ASP A C 1
ATOM 1984 O O . ASP A 1 254 ? 18.430 -2.995 -24.200 1.00 91.88 254 ASP A O 1
ATOM 1988 N N . VAL A 1 255 ? 16.992 -3.573 -22.586 1.00 91.38 255 VAL A N 1
ATOM 1989 C CA . VAL A 1 255 ? 15.827 -3.676 -23.469 1.00 91.38 255 VAL A CA 1
ATOM 1990 C C . VAL A 1 255 ? 15.122 -2.329 -23.559 1.00 91.38 255 VAL A C 1
ATOM 1992 O O . VAL A 1 255 ? 14.521 -1.860 -22.594 1.00 91.38 255 VAL A O 1
ATOM 1995 N N . GLU A 1 256 ? 15.132 -1.738 -24.752 1.00 91.06 256 GLU A N 1
ATOM 1996 C CA . GLU A 1 256 ? 14.352 -0.542 -25.058 1.00 91.06 256 GLU A CA 1
ATOM 1997 C C . GLU A 1 256 ? 13.003 -0.909 -25.680 1.00 91.06 256 GLU A C 1
ATOM 1999 O O . GLU A 1 256 ? 12.922 -1.509 -26.756 1.00 91.06 256 GLU A O 1
ATOM 2004 N N . PHE A 1 257 ? 11.914 -0.506 -25.026 1.00 93.19 257 PHE A N 1
ATOM 2005 C CA . PHE A 1 257 ? 10.579 -0.667 -25.587 1.00 93.19 257 PHE A CA 1
ATOM 2006 C C . PHE A 1 257 ? 10.177 0.510 -26.474 1.00 93.19 257 PHE A C 1
ATOM 2008 O O . PHE A 1 257 ? 10.432 1.679 -26.181 1.00 93.19 257 PHE A O 1
ATOM 2015 N N . THR A 1 258 ? 9.441 0.195 -27.539 1.00 93.31 258 THR A N 1
ATOM 2016 C CA . THR A 1 258 ? 8.828 1.175 -28.441 1.00 93.31 258 THR A CA 1
ATOM 2017 C C . THR A 1 258 ? 7.325 0.924 -28.580 1.00 93.31 258 THR A C 1
ATOM 2019 O O . THR A 1 258 ? 6.810 -0.139 -28.218 1.00 93.31 258 THR A O 1
ATOM 2022 N N . GLY A 1 259 ? 6.595 1.931 -29.072 1.00 94.50 259 GLY A N 1
ATOM 2023 C CA . GLY A 1 259 ? 5.156 1.837 -29.327 1.00 94.50 259 GLY A CA 1
ATOM 2024 C C . GLY A 1 259 ? 4.349 1.398 -28.100 1.00 94.50 259 GLY A C 1
ATOM 2025 O O . GLY A 1 259 ? 4.557 1.889 -26.992 1.00 94.50 259 GLY A O 1
ATOM 2026 N N . PHE A 1 260 ? 3.429 0.454 -28.303 1.00 93.31 260 PHE A N 1
ATOM 2027 C CA . PHE A 1 260 ? 2.538 -0.045 -27.252 1.00 93.31 260 PHE A CA 1
ATOM 2028 C C . PHE A 1 260 ? 3.280 -0.716 -26.087 1.00 93.31 260 PHE A C 1
ATOM 2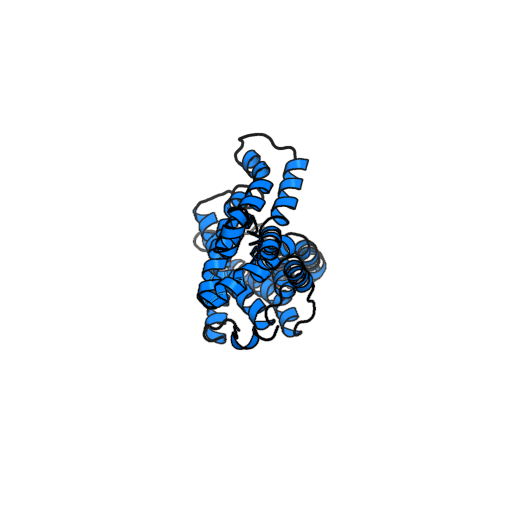030 O O . PHE A 1 260 ? 2.865 -0.579 -24.940 1.00 93.31 260 PHE A O 1
ATOM 2037 N N . MET A 1 261 ? 4.408 -1.383 -26.346 1.00 94.06 261 MET A N 1
ATOM 2038 C CA . MET A 1 261 ? 5.172 -2.039 -25.280 1.00 94.06 261 MET A CA 1
ATOM 2039 C C . MET A 1 261 ? 5.777 -1.029 -24.304 1.00 94.06 261 MET A C 1
ATOM 2041 O O . MET A 1 261 ? 5.811 -1.294 -23.107 1.00 94.06 261 MET A O 1
ATOM 2045 N N . LYS A 1 262 ? 6.162 0.158 -24.791 1.00 93.88 262 LYS A N 1
ATOM 2046 C CA . LYS A 1 262 ? 6.629 1.256 -23.933 1.00 93.88 262 LYS A CA 1
ATOM 2047 C C . LYS A 1 262 ? 5.516 1.772 -23.021 1.00 93.88 262 LYS A C 1
ATOM 2049 O O . LYS A 1 262 ? 5.766 2.121 -21.875 1.00 93.88 262 LYS A O 1
ATOM 2054 N N . VAL A 1 263 ? 4.279 1.799 -23.520 1.00 93.25 263 VAL A N 1
ATOM 2055 C CA . VAL A 1 263 ? 3.108 2.154 -22.704 1.00 93.25 263 VAL A CA 1
ATOM 2056 C C . VAL A 1 263 ? 2.888 1.104 -21.618 1.00 93.25 263 VAL A C 1
ATOM 2058 O O . VAL A 1 263 ? 2.659 1.458 -20.471 1.00 93.25 263 VAL A O 1
ATOM 2061 N N . LEU A 1 264 ? 2.984 -0.187 -21.940 1.00 94.25 264 LEU A N 1
ATOM 2062 C CA . LEU A 1 264 ? 2.848 -1.235 -20.926 1.00 94.25 264 LEU A CA 1
ATOM 2063 C C . LEU A 1 264 ? 3.935 -1.144 -19.850 1.00 94.25 264 LEU A C 1
ATOM 2065 O O . LEU A 1 264 ? 3.610 -1.185 -18.661 1.00 94.25 264 LEU A O 1
ATOM 2069 N N . GLU A 1 265 ? 5.193 -0.997 -20.264 1.00 93.00 265 GLU A N 1
ATOM 2070 C CA . GLU A 1 265 ? 6.346 -0.947 -19.363 1.00 93.00 265 GLU A CA 1
ATOM 2071 C C . GLU A 1 265 ? 6.332 0.274 -18.435 1.00 93.00 265 GLU A C 1
ATOM 2073 O O . GLU A 1 265 ? 6.671 0.125 -17.264 1.00 93.00 265 GLU A O 1
ATOM 2078 N N . SER A 1 266 ? 5.778 1.416 -18.868 1.00 91.00 266 SER A N 1
ATOM 2079 C CA . SER A 1 266 ? 5.664 2.628 -18.037 1.00 91.00 266 SER A CA 1
ATOM 2080 C C . SER A 1 266 ? 4.728 2.496 -16.822 1.00 91.00 266 SER A C 1
ATOM 2082 O O . SER A 1 266 ? 4.477 3.466 -16.106 1.00 91.00 266 SER A O 1
ATOM 2084 N N . GLY A 1 267 ? 4.193 1.300 -16.568 1.00 92.50 267 GLY A N 1
ATOM 2085 C CA . GLY A 1 267 ? 3.406 0.947 -15.389 1.00 92.50 267 GLY A CA 1
ATOM 2086 C C . GLY A 1 267 ? 1.959 0.577 -15.700 1.00 92.50 267 GLY A C 1
ATOM 2087 O O . GLY A 1 267 ? 1.233 0.159 -14.799 1.00 92.50 267 GLY A O 1
ATOM 2088 N N . TRP A 1 268 ? 1.511 0.684 -16.956 1.00 96.50 268 TRP A N 1
ATOM 2089 C CA . TRP A 1 268 ? 0.168 0.234 -17.345 1.00 96.50 268 TRP A CA 1
ATOM 2090 C C . TRP A 1 268 ? 0.013 -1.284 -17.209 1.00 96.50 268 TRP A C 1
ATOM 2092 O O . TRP A 1 268 ? -1.077 -1.765 -16.892 1.00 96.50 268 TRP A O 1
ATOM 2102 N N . VAL A 1 269 ? 1.111 -2.034 -17.348 1.00 97.00 269 VAL A N 1
ATOM 2103 C CA . VAL A 1 269 ? 1.155 -3.471 -17.058 1.00 97.00 269 VAL A CA 1
ATOM 2104 C C . VAL A 1 269 ? 0.691 -3.786 -15.626 1.00 97.00 269 VAL A C 1
ATOM 2106 O O . VAL A 1 269 ? 0.001 -4.782 -15.419 1.00 97.00 269 VAL A O 1
ATOM 2109 N N . ASN A 1 270 ? 0.956 -2.901 -14.656 1.00 97.00 270 ASN A N 1
ATOM 2110 C CA . ASN A 1 270 ? 0.551 -3.084 -13.259 1.00 97.00 270 ASN A CA 1
ATOM 2111 C C . ASN A 1 270 ? -0.968 -2.987 -13.106 1.00 97.00 270 ASN A C 1
ATOM 2113 O O . ASN A 1 270 ? -1.583 -3.840 -12.466 1.00 97.00 270 ASN A O 1
ATOM 2117 N N . ILE A 1 271 ? -1.587 -1.988 -13.744 1.00 97.88 271 ILE A N 1
ATOM 2118 C CA . ILE A 1 271 ? -3.047 -1.820 -13.748 1.00 97.88 271 ILE A CA 1
ATOM 2119 C C . ILE A 1 271 ? -3.714 -3.050 -14.358 1.00 97.88 271 ILE A C 1
ATOM 2121 O O . ILE A 1 271 ? -4.683 -3.560 -13.803 1.00 97.88 271 ILE A O 1
ATOM 2125 N N . ILE A 1 272 ? -3.191 -3.545 -15.481 1.00 98.12 272 ILE A N 1
ATOM 2126 C CA . ILE A 1 272 ? -3.734 -4.726 -16.160 1.00 98.12 272 ILE A CA 1
ATOM 2127 C C . ILE A 1 272 ? -3.590 -5.956 -15.259 1.00 98.12 272 ILE A C 1
ATOM 2129 O O . ILE A 1 272 ? -4.571 -6.662 -15.038 1.00 98.12 272 ILE A O 1
ATOM 2133 N N . ALA A 1 273 ? -2.406 -6.198 -14.694 1.00 98.25 273 ALA A N 1
ATOM 2134 C CA . ALA A 1 273 ? -2.144 -7.370 -13.865 1.00 98.25 273 ALA A CA 1
ATOM 2135 C C . ALA A 1 273 ? -3.022 -7.395 -12.603 1.00 98.25 273 ALA A C 1
ATOM 2137 O O . ALA A 1 273 ? -3.737 -8.370 -12.357 1.00 98.25 273 ALA A O 1
ATOM 2138 N N . PHE A 1 274 ? -3.044 -6.302 -11.834 1.00 98.44 274 PHE A N 1
ATOM 2139 C CA . PHE A 1 274 ? -3.912 -6.193 -10.660 1.00 98.44 274 PHE A CA 1
ATOM 2140 C C . PHE A 1 274 ? -5.398 -6.121 -11.034 1.00 98.44 274 PHE A C 1
ATOM 2142 O O . PHE A 1 274 ? -6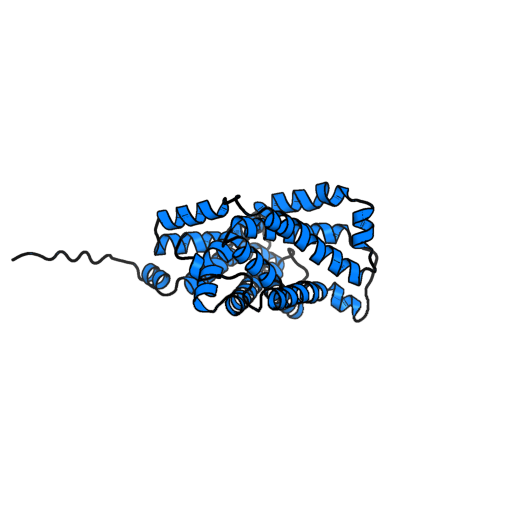.231 -6.640 -10.296 1.00 98.44 274 PHE A O 1
ATOM 2149 N N . GLY A 1 275 ? -5.745 -5.542 -12.185 1.00 98.44 275 GLY A N 1
ATOM 2150 C CA . GLY A 1 275 ? -7.107 -5.496 -12.714 1.00 98.44 275 GLY A CA 1
ATOM 2151 C C . GLY A 1 275 ? -7.647 -6.882 -13.067 1.00 98.44 275 GLY A C 1
ATOM 2152 O O . GLY A 1 275 ? -8.770 -7.215 -12.691 1.00 98.44 275 GLY A O 1
ATOM 2153 N N . ILE A 1 276 ? -6.833 -7.732 -13.702 1.00 98.56 276 ILE A N 1
ATOM 2154 C CA . ILE A 1 276 ? -7.165 -9.143 -13.951 1.00 98.56 276 ILE A CA 1
ATOM 2155 C C . ILE A 1 276 ? -7.409 -9.860 -12.622 1.00 98.56 276 ILE A C 1
ATOM 2157 O O . ILE A 1 276 ? -8.428 -10.531 -12.469 1.00 98.56 276 ILE A O 1
ATOM 2161 N N . VAL A 1 277 ? -6.526 -9.680 -11.634 1.00 98.50 277 VAL A N 1
ATOM 2162 C CA . VAL A 1 277 ? -6.707 -10.264 -10.295 1.00 98.50 277 VAL A CA 1
ATOM 2163 C C . VAL A 1 277 ? -7.993 -9.761 -9.642 1.00 98.50 277 VAL A C 1
ATOM 2165 O O . VAL A 1 277 ? -8.758 -10.568 -9.121 1.00 98.50 277 VAL A O 1
ATOM 2168 N N . ALA A 1 278 ? -8.286 -8.462 -9.710 1.00 98.56 278 ALA A N 1
ATOM 2169 C CA . ALA A 1 278 ? -9.515 -7.884 -9.176 1.00 98.56 278 ALA A CA 1
ATOM 2170 C C . ALA A 1 278 ? -10.764 -8.504 -9.825 1.00 98.56 278 ALA A C 1
ATOM 2172 O O . ALA A 1 278 ? -11.673 -8.932 -9.114 1.00 98.56 278 ALA A O 1
ATOM 2173 N N . ILE A 1 279 ? -10.792 -8.629 -11.156 1.00 98.56 279 ILE A N 1
ATOM 2174 C CA . ILE A 1 279 ? -11.900 -9.258 -11.892 1.00 98.56 279 ILE A CA 1
ATOM 2175 C C . ILE A 1 279 ? -12.048 -10.729 -11.495 1.00 98.56 279 ILE A C 1
ATOM 2177 O O . ILE A 1 279 ? -13.155 -11.166 -11.176 1.00 98.56 279 ILE A O 1
ATOM 2181 N N . LEU A 1 280 ? -10.950 -11.489 -11.456 1.00 98.44 280 LEU A N 1
ATOM 2182 C CA . LEU A 1 280 ? -10.969 -12.890 -11.033 1.00 98.44 280 LEU A CA 1
ATOM 2183 C C . LEU A 1 280 ? -11.512 -13.029 -9.610 1.00 98.44 280 LEU A C 1
ATOM 2185 O O . LEU A 1 280 ? -12.378 -13.865 -9.365 1.00 98.44 280 LEU A O 1
ATOM 2189 N N . LEU A 1 281 ? -11.069 -12.185 -8.677 1.00 98.38 281 LEU A N 1
ATOM 2190 C CA . LEU A 1 281 ? -11.573 -12.181 -7.307 1.00 98.38 281 LEU A CA 1
ATOM 2191 C C . LEU A 1 281 ? -13.064 -11.848 -7.258 1.00 98.38 281 LEU A C 1
ATOM 2193 O O . LEU A 1 281 ? -13.807 -12.520 -6.543 1.00 98.38 281 LEU A O 1
ATOM 2197 N N . LEU A 1 282 ? -13.535 -10.869 -8.028 1.00 98.19 282 LEU A N 1
ATOM 2198 C CA . LEU A 1 282 ? -14.957 -10.536 -8.105 1.00 98.19 282 LEU A CA 1
ATOM 2199 C C . LEU A 1 282 ? -15.787 -11.707 -8.638 1.00 98.19 282 LEU A C 1
ATOM 2201 O O . LEU A 1 282 ? -16.813 -12.035 -8.046 1.00 98.19 282 LEU A O 1
ATOM 2205 N N . VAL A 1 283 ? -15.330 -12.387 -9.690 1.00 98.12 283 VAL A N 1
ATOM 2206 C CA . VAL A 1 283 ? -16.022 -13.553 -10.259 1.00 98.12 283 VAL A CA 1
ATOM 2207 C C . VAL A 1 283 ? -16.022 -14.725 -9.272 1.00 98.12 283 VAL A C 1
ATOM 2209 O O . VAL A 1 283 ? -17.083 -15.245 -8.922 1.00 98.12 283 VAL A O 1
ATOM 2212 N N . LEU A 1 284 ? -14.850 -15.110 -8.760 1.00 97.56 284 LEU A N 1
ATOM 2213 C CA . LEU A 1 284 ? -14.677 -16.274 -7.882 1.00 97.56 284 LEU A CA 1
ATOM 2214 C C . LEU A 1 284 ? -15.372 -16.102 -6.527 1.00 97.56 284 LEU A C 1
ATOM 2216 O O . LEU A 1 284 ? -15.854 -17.073 -5.945 1.00 97.56 284 LEU A O 1
ATOM 2220 N N . THR A 1 285 ? -15.453 -14.870 -6.024 1.00 96.94 285 THR A N 1
ATOM 2221 C CA . THR A 1 285 ? -16.127 -14.561 -4.754 1.00 96.94 285 THR A CA 1
ATOM 2222 C C . THR A 1 285 ? -17.563 -14.078 -4.937 1.00 96.94 285 THR A C 1
ATOM 2224 O O . THR A 1 285 ? -18.208 -13.733 -3.945 1.00 96.94 285 THR A O 1
ATOM 2227 N N . ARG A 1 286 ? -18.074 -14.041 -6.176 1.00 95.94 286 ARG A N 1
ATOM 2228 C CA . ARG A 1 286 ? -19.404 -13.511 -6.523 1.00 95.94 286 ARG A CA 1
ATOM 2229 C C . ARG A 1 286 ? -19.638 -12.103 -5.958 1.00 95.94 286 ARG A C 1
ATOM 2231 O O . ARG A 1 286 ? -20.678 -11.819 -5.374 1.00 95.94 286 ARG A O 1
ATOM 2238 N N . GLY A 1 287 ? -18.623 -11.249 -6.060 1.00 93.81 287 GLY A N 1
ATOM 2239 C CA . GLY A 1 287 ? -18.641 -9.861 -5.596 1.00 93.81 287 GLY A CA 1
ATOM 2240 C C . GLY A 1 287 ? -18.489 -9.668 -4.084 1.00 93.81 287 GLY A C 1
ATOM 2241 O O . GLY A 1 287 ? -18.483 -8.533 -3.617 1.00 93.81 287 GLY A O 1
ATOM 2242 N N . THR A 1 288 ? -18.341 -10.737 -3.295 1.00 94.94 288 THR A N 1
ATOM 2243 C CA . THR A 1 288 ? -18.254 -10.612 -1.828 1.00 94.94 288 THR A CA 1
ATOM 2244 C C . THR A 1 288 ? -16.852 -10.276 -1.331 1.00 94.94 288 THR A C 1
ATOM 2246 O O . THR A 1 288 ? -16.704 -9.800 -0.208 1.00 94.94 288 THR A O 1
ATOM 2249 N N . LEU A 1 289 ? -15.809 -10.566 -2.118 1.00 96.38 289 LEU A N 1
ATOM 2250 C CA . LEU A 1 289 ? -14.406 -10.493 -1.695 1.00 96.38 289 LEU A CA 1
ATOM 2251 C C . LEU A 1 289 ? -14.155 -11.227 -0.367 1.00 96.38 289 LEU A C 1
ATOM 2253 O O . LEU A 1 289 ? -13.324 -10.809 0.431 1.00 96.38 289 LEU A O 1
ATOM 2257 N N . GLY A 1 290 ? -14.901 -12.304 -0.094 1.00 93.69 290 GLY A N 1
ATOM 2258 C CA . GLY A 1 290 ? -14.801 -13.064 1.154 1.00 93.69 290 GLY A CA 1
ATOM 2259 C C . GLY A 1 290 ? -15.455 -12.404 2.374 1.00 93.69 290 GLY A C 1
ATOM 2260 O O . GLY A 1 290 ? -15.361 -12.967 3.465 1.00 93.69 290 GLY A O 1
ATOM 2261 N N . TYR A 1 291 ? -16.114 -11.251 2.217 1.00 95.06 291 TYR A N 1
ATOM 2262 C CA . TYR A 1 291 ? -16.797 -10.560 3.308 1.00 95.06 291 TYR A CA 1
ATOM 2263 C C . TYR A 1 291 ? -17.986 -11.366 3.836 1.00 95.06 291 TYR A C 1
ATOM 2265 O O . TYR A 1 291 ? -18.784 -11.898 3.063 1.00 95.06 291 TYR A O 1
ATOM 2273 N N . ARG A 1 292 ? -18.095 -11.462 5.165 1.00 87.94 292 ARG A N 1
ATOM 2274 C CA . ARG A 1 292 ? -19.163 -12.185 5.871 1.00 87.94 292 ARG A CA 1
ATOM 2275 C C . ARG A 1 292 ? -19.608 -11.364 7.091 1.00 87.94 292 ARG A C 1
ATOM 2277 O O . ARG A 1 292 ? -19.032 -11.565 8.160 1.00 87.94 292 ARG A O 1
ATOM 2284 N N . PRO A 1 293 ? -20.599 -10.465 6.946 1.00 74.06 293 PRO A N 1
ATOM 2285 C CA . PRO A 1 293 ? -20.975 -9.510 7.996 1.00 74.06 293 PRO A CA 1
ATOM 2286 C C . PRO A 1 293 ? -21.447 -10.191 9.289 1.00 74.06 293 PRO A C 1
ATOM 2288 O O . PRO A 1 293 ? -21.101 -9.753 10.377 1.00 74.06 293 PRO A O 1
ATOM 2291 N N . GLU A 1 294 ? -22.120 -11.340 9.185 1.00 62.72 294 GLU A N 1
ATOM 2292 C CA . GLU A 1 294 ? -22.640 -12.122 10.324 1.00 62.72 294 GLU A CA 1
ATOM 2293 C C . GLU A 1 294 ? -21.561 -12.644 11.296 1.00 62.72 294 GLU A C 1
ATOM 2295 O O . GLU A 1 294 ? -21.881 -13.177 12.355 1.00 62.72 294 GLU A O 1
ATOM 2300 N N . ARG A 1 295 ? -20.273 -12.554 10.940 1.00 57.44 295 ARG A N 1
ATOM 2301 C CA . ARG A 1 295 ? -19.156 -13.040 11.768 1.00 57.44 295 ARG A CA 1
ATOM 2302 C C . ARG A 1 295 ? -18.395 -11.932 12.496 1.00 57.44 295 ARG A C 1
ATOM 2304 O O . ARG A 1 295 ? -17.506 -12.264 13.277 1.00 57.44 295 ARG A O 1
ATOM 2311 N N . GLU A 1 296 ? -18.701 -10.660 12.240 1.00 52.41 296 GLU A N 1
ATOM 2312 C CA . GLU A 1 296 ? -18.015 -9.524 12.875 1.00 52.41 296 GLU A CA 1
ATOM 2313 C C . GLU A 1 296 ? -18.565 -9.200 14.274 1.00 52.41 296 GLU A C 1
ATOM 2315 O O . GLU A 1 296 ? -17.826 -8.671 15.097 1.00 52.41 296 GLU A O 1
ATOM 2320 N N . ASP A 1 297 ? -19.800 -9.600 14.596 1.00 38.44 297 ASP A N 1
ATOM 2321 C CA . ASP A 1 297 ? -20.446 -9.304 15.889 1.00 38.44 297 ASP A CA 1
ATOM 2322 C C . ASP A 1 297 ? -19.965 -10.196 17.060 1.00 38.44 297 ASP A C 1
ATOM 2324 O O . ASP A 1 297 ? -20.458 -10.080 18.181 1.00 38.44 297 ASP A O 1
ATOM 2328 N N . VAL A 1 298 ? -19.001 -11.096 16.821 1.00 34.12 298 VAL A N 1
ATOM 2329 C CA . VAL A 1 298 ? -18.519 -12.096 17.801 1.00 34.12 298 VAL A CA 1
ATOM 2330 C C . VAL A 1 298 ? -17.025 -11.915 18.151 1.00 34.12 298 VAL A C 1
ATOM 2332 O O . VAL A 1 298 ? -16.459 -12.752 18.853 1.00 34.12 298 VAL A O 1
ATOM 2335 N N . ALA A 1 299 ? -16.361 -10.853 17.674 1.00 35.00 299 ALA A N 1
ATOM 2336 C CA . ALA A 1 299 ? -14.910 -10.644 17.824 1.00 35.00 299 ALA A CA 1
ATOM 2337 C C . ALA A 1 299 ? -14.525 -9.406 18.653 1.00 35.00 299 ALA A C 1
ATOM 2339 O O . ALA A 1 299 ? -15.105 -8.323 18.427 1.00 35.00 299 ALA A O 1
#

Radius of gyration: 21.06 Å; Cα contacts (8 Å, |Δi|>4): 403; chains: 1; bounding box: 54×47×77 Å

Mean predicted aligned error: 5.0 Å

Sequence (299 aa):
MSTLTSTISNEKGFSVFIKNHPLVSYFILAYGVMWFFISPMVIDALELAAVPEALSFASFVLSSLLGPTVAAFWVTGVLEGKDGMRRLFRRMFQFRAGLQWYAVIFIVPIVIWVGAYSFIYNGAPIANLMANPSLLLSVFLPGVLIGLVIPSIGEEPGWRGFAFPRLQKQYGPIVATLILGTLHGIWHLPALLTPLFDPFTLEGFARFVLTSMVATFLYSWVYNGSRGNVWIAIVLHASGNAATQLTNELVPKDVEFTGFMKVLESGWVNIIAFGIVAILLLVLTRGTLGYRPEREDVA

Nearest PDB structures (foldseek):
  6oh3-assembly1_A  TM=2.054E-01  e=1.469E+00  Mus musculus
  9brr-assembly1_b  TM=1.690E-01  e=5.265E+00  Mus musculus

Solvent-accessible surface area (backbone atoms only — not comparable to full-atom values): 15198 Å² total; per-residue (Å²): 141,81,84,82,82,75,82,76,75,84,71,52,70,67,61,52,49,37,68,77,34,50,70,60,48,28,52,54,38,19,43,53,47,18,53,59,38,34,39,60,40,33,35,33,57,67,70,74,44,92,60,57,66,72,56,40,54,48,16,53,56,44,30,38,42,35,12,32,23,51,21,34,44,54,51,33,36,74,73,50,33,72,62,37,34,52,52,54,57,51,38,58,68,42,82,82,62,63,69,67,56,60,52,45,34,61,46,48,34,37,52,46,43,33,47,46,49,11,66,76,52,78,43,41,25,51,52,44,39,72,75,41,59,60,45,54,64,72,38,25,46,52,32,24,61,48,14,42,68,50,39,19,54,11,34,29,46,10,47,60,57,46,48,40,59,57,38,26,74,74,58,36,54,60,54,21,29,45,52,49,12,43,55,55,25,59,63,43,53,65,53,40,50,20,90,86,41,70,84,71,40,74,65,56,50,51,52,47,24,50,31,33,26,31,41,28,41,56,52,48,27,52,21,32,64,50,70,65,31,26,26,58,43,18,48,28,46,6,26,39,56,10,20,51,55,40,36,64,73,31,48,77,87,85,72,83,65,60,75,70,56,34,53,33,70,77,47,50,43,51,37,51,44,30,38,52,51,32,51,51,44,33,63,78,41,72,55,33,37,52,61,60,76,91,63,61,88,80,114

Secondary structure (DSSP, 8-state):
------------HHHHHHHH-HHHHHHHHHHHHHHHHHHHHHHHHTTSS---HHHHHHHHHHHHHSSHHHHHHHHHHHHHHHHHHHHHHHHTT-----HHHHHHHHHHHHHHHHHHHHHHTTTHHHHHHHH-TTHIIIIIHHHHHHHIIIIIHHHHHHIIIIIHHHHHHHHHHHHHHHHHHHHHHHHTHHHHTSTTSSPP-HHHHHHHHHHHHHHHHHHHHHHHHTTS-HHHHHHHHHHHHHHHHHHHHHS-SS----HHHHHIIIIIHHHHHHHHHHHHHHHHTTT-TT--GGGGGG-

Foldseek 3Di:
DDDDPPPPPPPPVVLVCCQVCVLVQLLCQLLVQLCVLQVLLLCVLVVVDPDDPVSNVRSQLRSLQAGLQVSQLVSLCSHPNPVSNVVLVVLQVPPDFPVVLVVCLQPVLLCLLLVLLCVLQVNQLVVLCVVCVCCCVVQQVVLLVVLLSTRLNSHLSRLLVGQLVVLCVVPNLLVSLQVSLLSVLVSCVSVQSGPVDPNDDPVLSVLSSLLSSLLSLSLSLSCLQRPSRSNSSSSSRSSNRSSNRSSVVRDDPPDDDDDVSVVCVSRVSSSVSSNVVNVVCCVVVVNRSNHDPVPPVPD